Protein AF-A0A9W7Y0U0-F1 (afdb_monomer_lite)

Structure (mmCIF, N/CA/C/O backbone):
data_AF-A0A9W7Y0U0-F1
#
_entry.id   AF-A0A9W7Y0U0-F1
#
loop_
_atom_site.group_PDB
_atom_site.id
_atom_site.type_symbol
_atom_site.label_atom_id
_atom_site.label_alt_id
_atom_site.label_comp_id
_atom_site.label_asym_id
_atom_site.label_entity_id
_atom_site.label_seq_id
_atom_site.pdbx_PDB_ins_code
_atom_site.Cartn_x
_atom_site.Cartn_y
_atom_site.Cartn_z
_atom_site.occupancy
_atom_site.B_iso_or_equiv
_atom_site.auth_seq_id
_atom_site.auth_comp_id
_atom_site.auth_asym_id
_atom_site.auth_atom_id
_atom_site.pdbx_PDB_model_num
ATOM 1 N N . MET A 1 1 ? -5.912 8.945 57.807 1.00 49.53 1 MET A N 1
ATOM 2 C CA . MET A 1 1 ? -7.147 8.385 57.211 1.00 49.53 1 MET A CA 1
ATOM 3 C C . MET A 1 1 ? -7.910 9.407 56.361 1.00 49.53 1 MET A C 1
ATOM 5 O O . MET A 1 1 ? -8.067 9.152 55.179 1.00 49.53 1 MET A O 1
ATOM 9 N N . LEU A 1 2 ? -8.282 10.589 56.875 1.00 35.75 2 LEU A N 1
ATOM 10 C CA . LEU A 1 2 ? -9.036 11.617 56.118 1.00 35.75 2 LEU A CA 1
ATOM 11 C C . LEU A 1 2 ? -8.383 12.105 54.806 1.00 35.75 2 LEU A C 1
ATOM 13 O O . LEU A 1 2 ? -9.070 12.247 53.802 1.00 35.75 2 LEU A O 1
ATOM 17 N N . ARG A 1 3 ? -7.056 12.307 54.771 1.00 32.75 3 ARG A N 1
ATOM 18 C CA . ARG A 1 3 ? -6.342 12.694 53.533 1.00 32.75 3 ARG A CA 1
ATOM 19 C C . ARG A 1 3 ? -6.341 11.601 52.457 1.00 32.75 3 ARG A C 1
ATOM 21 O O . ARG A 1 3 ? -6.400 11.924 51.279 1.00 32.75 3 ARG A O 1
ATOM 28 N N . ALA A 1 4 ? -6.298 10.330 52.859 1.00 34.53 4 ALA A N 1
ATOM 29 C CA . ALA A 1 4 ? -6.343 9.199 51.933 1.00 34.53 4 ALA A CA 1
ATOM 30 C C . ALA A 1 4 ? -7.751 9.031 51.340 1.00 34.53 4 ALA A C 1
ATOM 32 O O . ALA A 1 4 ? -7.883 8.928 50.128 1.00 34.53 4 ALA A O 1
ATOM 33 N N . ALA A 1 5 ? -8.793 9.143 52.172 1.00 34.03 5 ALA A N 1
ATOM 34 C CA . ALA A 1 5 ? -10.185 9.114 51.723 1.00 34.03 5 ALA A CA 1
ATOM 35 C C . ALA A 1 5 ? -10.529 10.289 50.784 1.00 34.03 5 ALA A C 1
ATOM 37 O O . ALA A 1 5 ? -11.203 10.103 49.777 1.00 34.03 5 ALA A O 1
ATOM 38 N N . ALA A 1 6 ? -10.025 11.498 51.061 1.00 35.19 6 ALA A N 1
ATOM 39 C CA . ALA A 1 6 ? -10.214 12.651 50.178 1.00 35.19 6 ALA A CA 1
ATOM 40 C C . ALA A 1 6 ? -9.505 12.478 48.821 1.00 35.19 6 ALA A C 1
ATOM 42 O O . ALA A 1 6 ? -10.068 12.828 47.782 1.00 35.19 6 ALA A O 1
ATOM 43 N N . ALA A 1 7 ? -8.296 11.906 48.812 1.00 41.75 7 ALA A N 1
ATOM 44 C CA . ALA A 1 7 ? -7.582 11.575 47.580 1.00 41.75 7 ALA A CA 1
ATOM 45 C C . ALA A 1 7 ? -8.316 10.494 46.767 1.00 41.75 7 ALA A C 1
ATOM 47 O O . ALA A 1 7 ? -8.417 10.607 45.548 1.00 41.75 7 ALA A O 1
ATOM 48 N N . GLU A 1 8 ? -8.890 9.498 47.440 1.00 47.09 8 GLU A N 1
ATOM 49 C CA . GLU A 1 8 ? -9.659 8.411 46.828 1.00 47.09 8 GLU A CA 1
ATOM 50 C C . GLU A 1 8 ? -10.975 8.912 46.206 1.00 47.09 8 GLU A C 1
ATOM 52 O O . GLU A 1 8 ? -11.264 8.611 45.047 1.00 47.09 8 GLU A O 1
ATOM 57 N N . VAL A 1 9 ? -11.709 9.788 46.905 1.00 49.41 9 VAL A N 1
ATOM 58 C CA . VAL A 1 9 ? -12.909 10.466 46.378 1.00 49.41 9 VAL A CA 1
ATOM 59 C C . VAL A 1 9 ? -12.564 11.368 45.189 1.00 49.41 9 VAL A C 1
ATOM 61 O O . VAL A 1 9 ? -13.278 11.370 44.185 1.00 49.41 9 VAL A O 1
ATOM 64 N N . THR A 1 10 ? -11.449 12.101 45.258 1.00 49.38 10 THR A N 1
ATOM 65 C CA . THR A 1 10 ? -10.984 12.966 44.160 1.00 49.38 10 THR A CA 1
ATOM 66 C C . THR A 1 10 ? -10.593 12.137 42.934 1.00 49.38 10 THR A C 1
ATOM 68 O O . THR A 1 10 ? -10.974 12.476 41.813 1.00 49.38 10 THR A O 1
ATOM 71 N N . ALA A 1 11 ? -9.903 11.010 43.132 1.00 49.94 11 ALA A N 1
ATOM 72 C CA . ALA A 1 11 ? -9.554 10.071 42.070 1.00 49.94 11 ALA A CA 1
ATOM 73 C C . ALA A 1 11 ? -10.801 9.423 41.445 1.00 49.94 11 ALA A C 1
ATOM 75 O O . ALA A 1 11 ? -10.885 9.310 40.219 1.00 49.94 11 ALA A O 1
ATOM 76 N N . GLN A 1 12 ? -11.805 9.063 42.250 1.00 51.03 12 GLN A N 1
ATOM 77 C CA . GLN A 1 12 ? -13.094 8.568 41.756 1.00 51.03 12 GLN A CA 1
ATOM 78 C C . GLN A 1 12 ? -13.844 9.626 40.943 1.00 51.03 12 GLN A C 1
ATOM 80 O O . GLN A 1 12 ? -14.308 9.324 39.846 1.00 51.03 12 GLN A O 1
ATOM 85 N N . GLN A 1 13 ? -13.924 10.871 41.415 1.00 46.53 13 GLN A N 1
ATOM 86 C CA . GLN A 1 13 ? -14.582 11.962 40.687 1.00 46.53 13 GLN A CA 1
ATOM 87 C C . GLN A 1 13 ? -13.852 12.329 39.386 1.00 46.53 13 GLN A C 1
ATOM 89 O O . GLN A 1 13 ? -14.501 12.556 38.361 1.00 46.53 13 GLN A O 1
ATOM 94 N N . ALA A 1 14 ? -12.515 12.350 39.396 1.00 52.56 14 ALA A N 1
ATOM 95 C CA . ALA A 1 14 ? -11.695 12.552 38.202 1.00 52.56 14 ALA A CA 1
ATOM 96 C C . ALA A 1 14 ? -11.890 11.414 37.192 1.00 52.56 14 ALA A C 1
ATOM 98 O O . ALA A 1 14 ? -12.103 11.673 36.007 1.00 52.56 14 ALA A O 1
ATOM 99 N N . THR A 1 15 ? -11.913 10.167 37.676 1.00 53.09 15 THR A N 1
ATOM 100 C CA . THR A 1 15 ? -12.223 8.993 36.856 1.00 53.09 15 THR A CA 1
ATOM 101 C C . THR A 1 15 ? -13.599 9.153 36.224 1.00 53.09 15 THR A C 1
ATOM 103 O O . THR A 1 15 ? -13.667 9.143 35.007 1.00 53.09 15 THR A O 1
ATOM 106 N N . VAL A 1 16 ? -14.658 9.420 37.002 1.00 54.78 16 VAL A N 1
ATOM 107 C CA . VAL A 1 16 ? -16.043 9.608 36.517 1.00 54.78 16 VAL A CA 1
ATOM 108 C C . VAL A 1 16 ? -16.160 10.710 35.456 1.00 54.78 16 VAL A C 1
ATOM 110 O O . VAL A 1 16 ? -16.838 10.514 34.445 1.00 54.78 16 VAL A O 1
ATOM 113 N N . ARG A 1 17 ? -15.489 11.856 35.641 1.00 53.62 17 ARG A N 1
ATOM 114 C CA . ARG A 1 17 ? -15.467 12.947 34.646 1.00 53.62 17 ARG A CA 1
ATOM 115 C C . ARG A 1 17 ? -14.777 12.532 33.349 1.00 53.62 17 ARG A C 1
ATOM 117 O O . ARG A 1 17 ? -15.265 12.861 32.269 1.00 53.62 17 ARG A O 1
ATOM 124 N N . LEU A 1 18 ? -13.680 11.785 33.441 1.00 53.00 18 LEU A N 1
ATOM 125 C CA . LEU A 1 18 ? -12.973 11.261 32.275 1.00 53.00 18 LEU A CA 1
ATOM 126 C C . LEU A 1 18 ? -13.774 10.164 31.577 1.00 53.00 18 LEU A C 1
ATOM 128 O O . LEU A 1 18 ? -13.844 10.178 30.352 1.00 53.00 18 LEU A O 1
ATOM 132 N N . THR A 1 19 ? -14.483 9.307 32.318 1.00 54.56 19 THR A N 1
ATOM 133 C CA . THR A 1 19 ? -15.452 8.358 31.757 1.00 54.56 19 THR A CA 1
ATOM 134 C C . THR A 1 19 ? -16.553 9.084 30.990 1.00 54.56 19 THR A C 1
ATOM 136 O O . THR A 1 19 ? -16.908 8.662 29.893 1.00 54.56 19 THR A O 1
ATOM 139 N N . ALA A 1 20 ? -17.075 10.189 31.533 1.00 55.44 20 ALA A N 1
ATOM 140 C CA . ALA A 1 20 ? -18.111 10.995 30.890 1.00 55.44 20 ALA A CA 1
ATOM 141 C C . ALA A 1 20 ? -17.602 11.702 29.618 1.00 55.44 20 ALA A C 1
ATOM 143 O O . ALA A 1 20 ? -18.299 11.703 28.604 1.00 55.44 20 ALA A O 1
ATOM 144 N N . ALA A 1 21 ? -16.374 12.230 29.630 1.00 55.97 21 ALA A N 1
ATOM 145 C CA . ALA A 1 21 ? -15.728 12.818 28.452 1.00 55.97 21 ALA A CA 1
ATOM 146 C C . ALA A 1 21 ? -15.363 11.766 27.379 1.00 55.97 21 ALA A C 1
ATOM 148 O O . ALA A 1 21 ? -15.504 12.007 26.183 1.00 55.97 21 ALA A O 1
ATOM 149 N N . ALA A 1 22 ? -14.954 10.558 27.779 1.00 56.03 22 ALA A N 1
ATOM 150 C CA . ALA A 1 22 ? -14.776 9.432 26.855 1.00 56.03 22 ALA A CA 1
ATOM 151 C C . ALA A 1 22 ? -16.104 8.975 26.249 1.00 56.03 22 ALA A C 1
ATOM 153 O O . ALA A 1 22 ? -16.172 8.627 25.073 1.00 56.03 22 ALA A O 1
ATOM 154 N N . ALA A 1 23 ? -17.157 8.947 27.068 1.00 57.28 23 ALA A N 1
ATOM 155 C CA . ALA A 1 23 ? -18.494 8.550 26.653 1.00 57.28 23 ALA A CA 1
ATOM 156 C C . ALA A 1 23 ? -19.143 9.587 25.723 1.00 57.28 23 ALA A C 1
ATOM 158 O O . ALA A 1 23 ? -19.986 9.214 24.901 1.00 57.28 23 ALA A O 1
ATOM 159 N N . SER A 1 24 ? -18.738 10.862 25.802 1.00 65.31 24 SER A N 1
ATOM 160 C CA . SER A 1 24 ? -19.180 11.910 24.877 1.00 65.31 24 SER A CA 1
ATOM 161 C C . SER A 1 24 ? -18.442 11.873 23.532 1.00 65.31 24 SER A C 1
ATOM 163 O O . SER A 1 24 ? -19.045 12.230 22.516 1.00 65.31 24 SER A O 1
ATOM 165 N N . LEU A 1 25 ? -17.212 11.342 23.472 1.00 72.75 25 LEU A N 1
ATOM 166 C CA . LEU A 1 25 ? -16.478 11.114 22.220 1.00 72.75 25 LEU A CA 1
ATOM 167 C C . LEU A 1 25 ? -17.169 10.050 21.353 1.00 72.75 25 LEU A C 1
ATOM 169 O O . LEU A 1 25 ? -17.064 8.838 21.558 1.00 72.75 25 LEU A O 1
ATOM 173 N N . ASN A 1 26 ? -17.888 10.528 20.341 1.00 82.75 26 ASN A N 1
ATOM 174 C CA . ASN A 1 26 ? -18.629 9.718 19.385 1.00 82.75 26 ASN A CA 1
ATOM 175 C C . ASN A 1 26 ? -18.423 10.288 17.985 1.00 82.75 26 ASN A C 1
ATOM 177 O O . ASN A 1 26 ? -18.782 11.433 17.734 1.00 82.75 26 ASN A O 1
ATOM 181 N N . GLY A 1 27 ? -17.897 9.489 17.059 1.00 89.00 27 GLY A N 1
ATOM 182 C CA . GLY A 1 27 ? -17.722 9.957 15.687 1.00 89.00 27 GLY A CA 1
ATOM 183 C C . GLY A 1 27 ? -16.625 9.237 14.924 1.00 89.00 27 GLY A C 1
ATOM 184 O O . GLY A 1 27 ? -16.072 8.235 15.388 1.00 89.00 27 GLY A O 1
ATOM 185 N N . ILE A 1 28 ? -16.355 9.752 13.730 1.00 90.69 28 ILE A N 1
ATOM 186 C CA . ILE A 1 28 ? -15.217 9.366 12.901 1.00 90.69 28 ILE A CA 1
ATOM 187 C C . ILE A 1 28 ? -14.168 10.462 13.018 1.00 90.69 28 ILE A C 1
ATOM 189 O O . ILE A 1 28 ? -14.473 11.640 12.867 1.00 90.69 28 ILE A O 1
ATOM 193 N N . PHE A 1 29 ? -12.934 10.043 13.246 1.00 90.31 29 PHE A N 1
ATOM 194 C CA . PHE A 1 29 ? -11.772 10.899 13.365 1.00 90.31 29 PHE A CA 1
ATOM 195 C C . PHE A 1 29 ? -10.771 10.492 12.293 1.00 90.31 29 PHE A C 1
ATOM 197 O O . PHE A 1 29 ? -10.466 9.307 12.139 1.00 90.31 29 PHE A O 1
ATOM 204 N N . ALA A 1 30 ? -10.265 11.461 11.542 1.00 90.31 30 ALA A N 1
ATOM 205 C CA . ALA A 1 30 ? -9.120 11.244 10.675 1.00 90.31 30 ALA A CA 1
ATOM 206 C C . ALA A 1 30 ? -7.854 11.326 11.528 1.00 90.31 30 ALA A C 1
ATOM 208 O O . ALA A 1 30 ? -7.671 12.286 12.274 1.00 90.31 30 ALA A O 1
ATOM 209 N N . VAL A 1 31 ? -6.993 10.316 11.442 1.00 88.19 31 VAL A N 1
ATOM 210 C CA . VAL A 1 31 ? -5.689 10.334 12.106 1.00 88.19 31 VAL A CA 1
ATOM 211 C C . VAL A 1 31 ? -4.592 10.129 11.080 1.00 88.19 31 VAL A C 1
ATOM 213 O O . VAL A 1 31 ? -4.739 9.337 10.148 1.00 88.19 31 VAL A O 1
ATOM 216 N N . ASN A 1 32 ? -3.478 10.826 11.266 1.00 85.12 32 ASN A N 1
ATOM 217 C CA . ASN A 1 32 ? -2.280 10.604 10.477 1.00 85.12 32 ASN A CA 1
ATOM 218 C C . ASN A 1 32 ? -1.499 9.430 11.082 1.00 85.12 32 ASN A C 1
ATOM 220 O O . ASN A 1 32 ? -0.848 9.578 12.117 1.00 85.12 32 ASN A O 1
ATOM 224 N N . LYS A 1 33 ? -1.610 8.236 10.488 1.00 87.62 33 LYS A N 1
ATOM 225 C CA . LYS A 1 33 ? -0.873 7.060 10.960 1.00 87.62 33 LYS A CA 1
ATOM 226 C C . LYS A 1 33 ? 0.609 7.221 10.583 1.00 87.62 33 LYS A C 1
ATOM 228 O O . LYS A 1 33 ? 0.886 7.306 9.388 1.00 87.62 33 LYS A O 1
ATOM 233 N N . PRO A 1 34 ? 1.566 7.177 11.526 1.00 79.56 34 PRO A N 1
ATOM 234 C CA . PRO A 1 34 ? 2.982 7.104 11.173 1.00 79.56 34 PRO A CA 1
ATOM 235 C C . PRO A 1 34 ? 3.327 5.729 10.560 1.00 79.56 34 PRO A C 1
ATOM 237 O O . PRO A 1 34 ? 2.625 4.742 10.813 1.00 79.56 34 PRO A O 1
ATOM 240 N N . PRO A 1 35 ? 4.409 5.602 9.779 1.00 77.31 35 PRO A N 1
ATOM 241 C CA . PRO A 1 35 ? 4.961 4.302 9.412 1.00 77.31 35 PRO A CA 1
ATOM 242 C C . PRO A 1 35 ? 5.474 3.559 10.660 1.00 77.31 35 PRO A C 1
ATOM 244 O O . PRO A 1 35 ? 5.781 4.158 11.688 1.00 77.31 35 PRO A O 1
ATOM 247 N N . GLY A 1 36 ? 5.546 2.234 10.598 1.00 75.88 36 GLY A N 1
ATOM 248 C CA . GLY A 1 36 ? 6.049 1.381 11.676 1.00 75.88 36 GLY A CA 1
ATOM 249 C C . GLY A 1 36 ? 5.030 1.032 12.768 1.00 75.88 36 GLY A C 1
ATOM 250 O O . GLY A 1 36 ? 5.292 0.129 13.569 1.00 75.88 36 GLY A O 1
ATOM 251 N N . ILE A 1 37 ? 3.866 1.695 12.811 1.00 79.81 37 ILE A N 1
ATOM 252 C CA . ILE A 1 37 ? 2.777 1.379 13.749 1.00 79.81 37 ILE A CA 1
ATOM 253 C C . ILE A 1 37 ? 1.655 0.637 13.029 1.00 79.81 37 ILE A C 1
ATOM 255 O O . ILE A 1 37 ? 1.260 0.991 11.913 1.00 79.81 37 ILE A O 1
ATOM 259 N N . SER A 1 38 ? 1.109 -0.403 13.650 1.00 87.19 38 SER A N 1
ATOM 260 C CA . SER A 1 38 ? -0.053 -1.090 13.089 1.00 87.19 38 SER A CA 1
ATOM 261 C C . SER A 1 38 ? -1.327 -0.262 13.300 1.00 87.19 38 SER A C 1
ATOM 263 O O . SER A 1 38 ? -1.433 0.506 14.256 1.00 87.19 38 SER A O 1
ATOM 265 N N . CYS A 1 39 ? -2.354 -0.446 12.460 1.00 90.62 39 CYS A N 1
ATOM 266 C CA . CYS A 1 39 ? -3.661 0.178 12.714 1.00 90.62 39 CYS A CA 1
ATOM 267 C C . CYS A 1 39 ? -4.223 -0.219 14.088 1.00 90.62 39 CYS A C 1
ATOM 269 O O . CYS A 1 39 ? -4.792 0.614 14.783 1.00 90.62 39 CYS A O 1
ATOM 271 N N . THR A 1 40 ? -4.033 -1.475 14.507 1.00 87.62 40 THR A N 1
ATOM 272 C CA . THR A 1 40 ? -4.417 -1.939 15.850 1.00 87.62 40 THR A CA 1
ATOM 273 C C . THR A 1 40 ? -3.643 -1.204 16.942 1.00 87.62 40 THR A C 1
ATOM 275 O O . THR A 1 40 ? -4.236 -0.830 17.946 1.00 87.62 40 THR A O 1
ATOM 278 N N . GLY A 1 41 ? -2.354 -0.956 16.724 1.00 85.00 41 GLY A N 1
ATOM 279 C CA . GLY A 1 41 ? -1.493 -0.162 17.591 1.00 85.00 41 GLY A CA 1
ATOM 280 C C . GLY A 1 41 ? -2.014 1.246 17.848 1.00 85.00 41 GLY A C 1
ATOM 281 O O . GLY A 1 41 ? -2.083 1.685 18.997 1.00 85.00 41 GLY A O 1
ATOM 282 N N . VAL A 1 42 ? -2.491 1.907 16.788 1.00 87.31 42 VAL A N 1
ATOM 283 C CA . VAL A 1 42 ? -3.204 3.190 16.886 1.00 87.31 42 VAL A CA 1
ATOM 284 C C . VAL A 1 42 ? -4.477 3.043 17.716 1.00 87.31 42 VAL A C 1
ATOM 286 O O . VAL A 1 42 ? -4.699 3.815 18.641 1.00 87.31 42 VAL A O 1
ATOM 289 N N . LEU A 1 43 ? -5.312 2.036 17.444 1.00 88.00 43 LEU A N 1
ATOM 290 C CA . LEU A 1 43 ? -6.537 1.826 18.225 1.00 88.00 43 LEU A CA 1
ATOM 291 C C . LEU A 1 43 ? -6.246 1.576 19.711 1.00 88.00 43 LEU A C 1
ATOM 293 O O . LEU A 1 43 ? -6.979 2.060 20.571 1.00 88.00 43 LEU A O 1
ATOM 297 N N . ASP A 1 44 ? -5.184 0.838 20.022 1.00 82.25 44 ASP A N 1
ATOM 298 C CA . ASP A 1 44 ? -4.760 0.579 21.394 1.00 82.25 44 ASP A CA 1
ATOM 299 C C . ASP A 1 44 ? -4.227 1.847 22.077 1.00 82.25 44 ASP A C 1
ATOM 301 O O . ASP A 1 44 ? -4.451 2.013 23.275 1.00 82.25 44 ASP A O 1
ATOM 305 N N . TYR A 1 45 ? -3.592 2.762 21.335 1.00 82.12 45 TYR A N 1
ATOM 306 C CA . TYR A 1 45 ? -3.243 4.094 21.836 1.00 82.12 45 TYR A CA 1
ATOM 307 C C . TYR A 1 45 ? -4.493 4.894 22.230 1.00 82.12 45 TYR A C 1
ATOM 309 O O . TYR A 1 45 ? -4.556 5.417 23.344 1.00 82.12 45 TYR A O 1
ATOM 317 N N . PHE A 1 46 ? -5.517 4.924 21.368 1.00 81.44 46 PHE A N 1
ATOM 318 C CA . PHE A 1 46 ? -6.785 5.599 21.670 1.00 81.44 46 PHE A CA 1
ATOM 319 C C . PHE A 1 46 ? -7.476 4.991 22.892 1.00 81.44 46 PHE A C 1
ATOM 321 O O . PHE A 1 46 ? -7.888 5.726 23.778 1.00 81.44 46 PHE A O 1
ATOM 328 N N . LYS A 1 47 ? -7.544 3.660 23.008 1.00 79.25 47 LYS A N 1
ATOM 329 C CA . LYS A 1 47 ? -8.135 3.005 24.193 1.00 79.25 47 LYS A CA 1
ATOM 330 C C . LYS A 1 47 ? -7.415 3.335 25.500 1.00 79.25 47 LYS A C 1
ATOM 332 O O . LYS A 1 47 ? -8.037 3.264 26.551 1.00 79.25 47 LYS A O 1
ATOM 337 N N . ARG A 1 48 ? -6.111 3.623 25.448 1.00 75.19 48 ARG A N 1
ATOM 338 C CA . ARG A 1 48 ? -5.301 3.958 26.629 1.00 75.19 48 ARG A CA 1
ATOM 339 C C . ARG A 1 48 ? -5.483 5.405 27.058 1.00 75.19 48 ARG A C 1
ATOM 341 O O . ARG A 1 48 ? -5.598 5.658 28.248 1.00 75.19 48 ARG A O 1
ATOM 348 N N . ASN A 1 49 ? -5.485 6.322 26.094 1.00 75.06 49 ASN A N 1
ATOM 349 C CA . ASN A 1 49 ? -5.420 7.757 26.367 1.00 75.06 49 ASN A CA 1
ATOM 350 C C . ASN A 1 49 ? -6.787 8.450 26.303 1.00 75.06 49 ASN A C 1
ATOM 352 O O . ASN A 1 49 ? -6.947 9.535 26.850 1.00 75.06 49 ASN A O 1
ATOM 356 N N . VAL A 1 50 ? -7.794 7.837 25.673 1.00 70.88 50 VAL A N 1
ATOM 357 C CA . VAL A 1 50 ? -9.161 8.363 25.678 1.00 70.88 50 VAL A CA 1
ATOM 358 C C . VAL A 1 50 ? -9.922 7.801 26.871 1.00 70.88 50 VAL A C 1
ATOM 360 O O . VAL A 1 50 ? -10.189 6.604 26.947 1.00 70.88 50 VAL A O 1
ATOM 363 N N . GLY A 1 51 ? -10.318 8.690 27.780 1.00 57.53 51 GLY A N 1
ATOM 364 C CA . GLY A 1 51 ? -11.241 8.373 28.869 1.00 57.53 51 GLY A CA 1
ATOM 365 C C . GLY A 1 51 ? -10.635 7.877 30.167 1.00 57.53 51 GLY A C 1
ATOM 366 O O . GLY A 1 51 ? -11.368 7.652 31.126 1.00 57.53 51 GLY A O 1
ATOM 367 N N . HIS A 1 52 ? -9.318 7.724 30.230 1.00 53.94 52 HIS A N 1
ATOM 368 C CA . HIS A 1 52 ? -8.635 7.366 31.461 1.00 53.94 52 HIS A CA 1
ATOM 369 C C . HIS A 1 52 ? -7.943 8.584 32.067 1.00 53.94 52 HIS A C 1
ATOM 371 O O . HIS A 1 52 ? -7.273 9.334 31.369 1.00 53.94 52 HIS A O 1
ATOM 377 N N . GLY A 1 53 ? -8.056 8.721 33.389 1.00 48.66 53 GLY A N 1
ATOM 378 C CA . GLY A 1 53 ? -7.145 9.528 34.213 1.00 48.66 53 GLY A CA 1
ATOM 379 C C . GLY A 1 53 ? -5.845 8.804 34.524 1.00 48.66 53 GLY A C 1
ATOM 380 O O . GLY A 1 53 ? -5.255 9.051 35.566 1.00 48.66 53 GLY A O 1
ATOM 381 N N . ALA A 1 54 ? -5.450 7.858 33.667 1.00 49.94 54 ALA A N 1
ATOM 382 C CA . ALA A 1 54 ? -4.114 7.291 33.698 1.00 49.94 54 ALA A CA 1
ATOM 383 C C . ALA A 1 54 ? -3.133 8.347 33.181 1.00 49.94 54 ALA A C 1
ATOM 385 O O . ALA A 1 54 ? -3.512 9.161 32.335 1.00 49.94 54 ALA A O 1
ATOM 386 N N . ASP A 1 55 ? -1.891 8.315 33.666 1.00 58.31 55 ASP A N 1
ATOM 387 C CA . ASP A 1 55 ? -0.830 9.190 33.172 1.00 58.31 55 ASP A CA 1
ATOM 388 C C . ASP A 1 55 ? -0.789 9.119 31.642 1.00 58.31 55 ASP A C 1
ATOM 390 O O . ASP A 1 55 ? -0.655 8.040 31.053 1.00 58.31 55 ASP A O 1
ATOM 394 N N . HIS A 1 56 ? -0.993 10.270 31.000 1.00 66.88 56 HIS A N 1
ATOM 395 C CA . HIS A 1 56 ? -0.994 10.385 29.549 1.00 66.88 56 HIS A CA 1
ATOM 396 C C . HIS A 1 56 ? 0.321 9.818 29.009 1.00 66.88 56 HIS A C 1
ATOM 398 O O . HIS A 1 56 ? 1.392 10.351 29.300 1.00 66.88 56 HIS A O 1
ATOM 404 N N . VAL A 1 57 ? 0.241 8.766 28.192 1.00 70.50 57 VAL A N 1
ATOM 405 C CA . VAL A 1 57 ? 1.421 8.205 27.533 1.00 70.50 57 VAL A CA 1
ATOM 406 C C . VAL A 1 57 ? 1.623 8.985 26.238 1.00 70.50 57 VAL A C 1
ATOM 408 O O . VAL A 1 57 ? 0.753 8.924 25.360 1.00 70.50 57 VAL A O 1
ATOM 411 N N . PRO A 1 58 ? 2.748 9.700 26.064 1.00 78.25 58 PRO A N 1
ATOM 412 C CA . PRO A 1 58 ? 3.056 10.352 24.801 1.00 78.25 58 PRO A CA 1
ATOM 413 C C . PRO A 1 58 ? 2.994 9.359 23.638 1.00 78.25 58 PRO A C 1
ATOM 415 O O . PRO A 1 58 ? 3.438 8.213 23.744 1.00 78.25 58 PRO A O 1
ATOM 418 N N . PHE A 1 59 ? 2.447 9.791 22.500 1.00 77.00 59 PHE A N 1
ATOM 419 C CA . PHE A 1 59 ? 2.314 8.929 21.323 1.00 77.00 59 PHE A CA 1
ATOM 420 C C . PHE A 1 59 ? 3.661 8.336 20.876 1.00 77.00 59 PHE A C 1
ATOM 422 O O . PHE A 1 59 ? 3.725 7.158 20.522 1.00 77.00 59 PHE A O 1
ATOM 429 N N . SER A 1 60 ? 4.742 9.114 20.983 1.00 69.88 60 SER A N 1
ATOM 430 C CA . SER A 1 60 ? 6.119 8.686 20.709 1.00 69.88 60 SER A CA 1
ATOM 431 C C . SER A 1 60 ? 6.570 7.508 21.580 1.00 69.88 60 SER A C 1
ATOM 433 O O . SER A 1 60 ? 7.171 6.564 21.070 1.00 69.88 60 SER A O 1
ATOM 435 N N . GLU A 1 61 ? 6.238 7.512 22.872 1.00 76.94 61 GLU A N 1
ATOM 436 C CA . GLU A 1 61 ? 6.586 6.433 23.800 1.00 76.94 61 GLU A CA 1
ATOM 437 C C . GLU A 1 61 ? 5.795 5.153 23.490 1.00 76.94 61 GLU A C 1
ATOM 439 O O . GLU A 1 61 ? 6.362 4.057 23.402 1.00 76.94 61 GLU A O 1
ATOM 444 N N . HIS A 1 62 ? 4.484 5.280 23.247 1.00 78.19 62 HIS A N 1
ATOM 445 C CA . HIS A 1 62 ? 3.654 4.137 22.849 1.00 78.19 62 HIS A CA 1
ATOM 446 C C . HIS A 1 62 ? 4.153 3.516 21.541 1.00 78.19 62 HIS A C 1
ATOM 448 O O . HIS A 1 62 ? 4.257 2.290 21.440 1.00 78.19 62 HIS A O 1
ATOM 454 N N . PHE A 1 63 ? 4.511 4.360 20.573 1.00 75.81 63 PHE A N 1
ATOM 455 C CA . PHE A 1 63 ? 5.081 3.950 19.298 1.00 75.81 63 PHE A CA 1
ATOM 456 C C . PHE A 1 63 ? 6.422 3.218 19.462 1.00 75.81 63 PHE A C 1
ATOM 458 O O . PHE A 1 63 ? 6.588 2.113 18.935 1.00 75.81 63 PHE A O 1
ATOM 465 N N . ALA A 1 64 ? 7.355 3.772 20.244 1.00 73.38 64 ALA A N 1
ATOM 466 C CA . ALA A 1 64 ? 8.644 3.143 20.529 1.00 73.38 64 ALA A CA 1
ATOM 467 C C . ALA A 1 64 ? 8.471 1.757 21.176 1.00 73.38 64 ALA A C 1
ATOM 469 O O . ALA A 1 64 ? 9.146 0.790 20.799 1.00 73.38 64 ALA A O 1
ATOM 470 N N . ARG A 1 65 ? 7.505 1.622 22.092 1.00 78.25 65 ARG A N 1
ATOM 471 C CA . ARG A 1 65 ? 7.181 0.342 22.729 1.00 78.25 65 ARG A CA 1
ATOM 472 C C . ARG A 1 65 ? 6.595 -0.672 21.744 1.00 78.25 65 ARG A C 1
ATOM 474 O O . ARG A 1 65 ? 7.001 -1.834 21.767 1.00 78.25 65 ARG A O 1
ATOM 481 N N . GLU A 1 66 ? 5.661 -0.271 20.881 1.00 76.88 66 GLU A N 1
ATOM 482 C CA . GLU A 1 66 ? 5.111 -1.162 19.846 1.00 76.88 66 GLU A CA 1
ATOM 483 C C . GLU A 1 66 ? 6.211 -1.659 18.901 1.00 76.88 66 GLU A C 1
ATOM 485 O O . GLU A 1 66 ? 6.287 -2.859 18.617 1.00 76.88 66 GLU A O 1
ATOM 490 N N . ARG A 1 67 ? 7.121 -0.767 18.494 1.00 72.75 67 ARG A N 1
ATOM 491 C CA . ARG A 1 67 ? 8.290 -1.111 17.678 1.00 72.75 67 ARG A CA 1
ATOM 492 C C . ARG A 1 67 ? 9.197 -2.130 18.374 1.00 72.75 67 ARG A C 1
ATOM 494 O O . ARG A 1 67 ? 9.571 -3.130 17.759 1.00 72.75 67 ARG A O 1
ATOM 501 N N . HIS A 1 68 ? 9.514 -1.924 19.653 1.00 75.12 68 HIS A N 1
ATOM 502 C CA . HIS A 1 68 ? 10.326 -2.864 20.434 1.00 75.12 68 HIS A CA 1
ATOM 503 C C . HIS A 1 68 ? 9.677 -4.255 20.533 1.00 75.12 68 HIS A C 1
ATOM 505 O O . HIS A 1 68 ? 10.339 -5.278 20.341 1.00 75.12 68 HIS A O 1
ATOM 511 N N . LEU A 1 69 ? 8.369 -4.311 20.797 1.00 74.44 69 LEU A N 1
ATOM 512 C CA . LEU A 1 69 ? 7.632 -5.573 20.908 1.00 74.44 69 LEU A CA 1
ATOM 513 C C . LEU A 1 69 ? 7.588 -6.332 19.575 1.00 74.44 69 LEU A C 1
ATOM 515 O O . LEU A 1 69 ? 7.784 -7.546 19.565 1.00 74.44 69 LEU A O 1
ATOM 519 N N . ARG A 1 70 ? 7.426 -5.622 18.448 1.00 71.06 70 ARG A N 1
ATOM 520 C CA . ARG A 1 70 ? 7.521 -6.215 17.103 1.00 71.06 70 ARG A CA 1
ATOM 521 C C . ARG A 1 70 ? 8.897 -6.829 16.850 1.00 71.06 70 ARG A C 1
ATOM 523 O O . ARG A 1 70 ? 8.957 -7.986 16.446 1.00 71.06 70 ARG A O 1
ATOM 530 N N . ARG A 1 71 ? 9.978 -6.082 17.116 1.00 68.88 71 ARG A N 1
ATOM 531 C CA . ARG A 1 71 ? 11.357 -6.556 16.892 1.00 68.88 71 ARG A CA 1
ATOM 532 C C . ARG A 1 71 ? 11.666 -7.812 17.705 1.00 68.88 71 ARG A C 1
ATOM 534 O O . ARG A 1 71 ? 12.293 -8.733 17.208 1.00 68.88 71 ARG A O 1
ATOM 541 N N . THR A 1 72 ? 11.203 -7.854 18.949 1.00 74.06 72 THR A N 1
ATOM 542 C CA . THR A 1 72 ? 11.487 -8.963 19.873 1.00 74.06 72 THR A CA 1
ATOM 543 C C . THR A 1 72 ? 10.521 -10.144 19.738 1.00 74.06 72 THR A C 1
ATOM 545 O O . THR A 1 72 ? 10.647 -11.114 20.482 1.00 74.06 72 THR A O 1
ATOM 548 N N . GLY A 1 73 ? 9.516 -10.061 18.856 1.00 67.88 73 GLY A N 1
ATOM 549 C CA . GLY A 1 73 ? 8.459 -11.072 18.724 1.00 67.88 73 GLY A CA 1
ATOM 550 C C . GLY A 1 73 ? 7.554 -11.207 19.960 1.00 67.88 73 GLY A C 1
ATOM 551 O O . GLY A 1 73 ? 6.687 -12.084 20.008 1.00 67.88 73 GLY A O 1
ATOM 552 N N . LYS A 1 74 ? 7.726 -10.349 20.974 1.00 73.12 74 LYS A N 1
ATOM 553 C CA . LYS A 1 74 ? 6.956 -10.397 22.219 1.00 73.12 74 LYS A CA 1
ATOM 554 C C . LYS A 1 74 ? 5.530 -9.919 21.964 1.00 73.12 74 LYS A C 1
ATOM 556 O O . LYS A 1 74 ? 5.287 -8.868 21.374 1.00 73.12 74 LYS A O 1
ATOM 561 N N . LYS A 1 75 ? 4.554 -10.682 22.458 1.00 61.22 75 LYS A N 1
ATOM 562 C CA . LYS A 1 75 ? 3.138 -10.313 22.343 1.00 61.22 75 LYS A CA 1
ATOM 563 C C . LYS A 1 75 ? 2.848 -9.064 23.177 1.00 61.22 75 LYS A C 1
ATOM 565 O O . LYS A 1 75 ? 3.204 -8.997 24.352 1.00 61.22 75 LYS A O 1
ATOM 570 N N . ILE A 1 76 ? 2.106 -8.121 22.597 1.00 62.97 76 ILE A N 1
ATOM 571 C CA . ILE A 1 76 ? 1.456 -7.057 23.365 1.00 62.97 76 ILE A CA 1
ATOM 572 C C . ILE A 1 76 ? 0.434 -7.741 24.277 1.00 62.97 76 ILE A C 1
ATOM 574 O O . ILE A 1 76 ? -0.586 -8.255 23.810 1.00 62.97 76 ILE A O 1
ATOM 578 N N . ARG A 1 77 ? 0.701 -7.780 25.587 1.00 57.25 77 ARG A N 1
ATOM 579 C CA . ARG A 1 77 ? -0.314 -8.190 26.561 1.00 57.25 77 ARG A CA 1
ATOM 580 C C . ARG A 1 77 ? -1.481 -7.214 26.421 1.00 57.25 77 ARG A C 1
ATOM 582 O O . ARG A 1 77 ? -1.314 -6.020 26.664 1.00 57.25 77 ARG A O 1
ATOM 589 N N . ARG A 1 78 ? -2.655 -7.718 26.020 1.00 54.25 78 ARG A N 1
ATOM 590 C CA . ARG A 1 78 ? -3.911 -6.964 26.107 1.00 54.25 78 ARG A CA 1
ATOM 591 C C . ARG A 1 78 ? -4.151 -6.675 27.582 1.00 54.25 78 ARG A C 1
ATOM 593 O O . ARG A 1 78 ? -4.687 -7.511 28.303 1.00 54.25 78 ARG A O 1
ATOM 600 N N . GLN A 1 79 ? -3.694 -5.520 28.041 1.00 55.75 79 GLN A N 1
ATOM 601 C CA . GLN 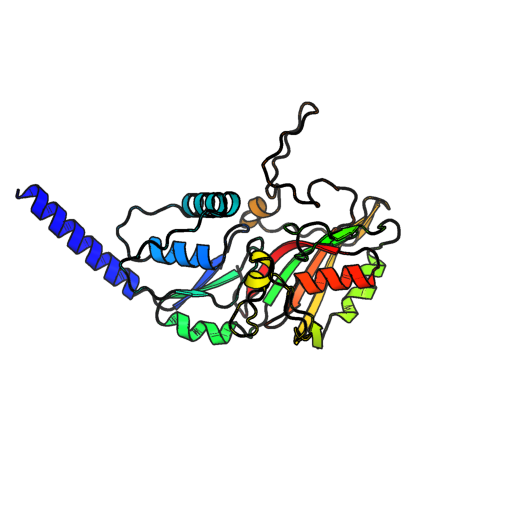A 1 79 ? -4.123 -4.988 29.321 1.00 55.75 79 GLN A CA 1
ATOM 602 C C . GLN A 1 79 ? -5.647 -4.849 29.218 1.00 55.75 79 GLN A C 1
ATOM 604 O O . GLN A 1 79 ? -6.145 -4.324 28.221 1.00 55.75 79 GLN A O 1
ATOM 609 N N . LYS A 1 80 ? -6.396 -5.413 30.173 1.00 50.22 80 LYS A N 1
ATOM 610 C CA . LYS A 1 80 ? -7.845 -5.192 30.244 1.00 50.22 80 LYS A CA 1
ATOM 611 C C . LYS A 1 80 ? -8.041 -3.700 30.508 1.00 50.22 80 LYS A C 1
ATOM 613 O O . LYS A 1 80 ? -7.858 -3.253 31.633 1.00 50.22 80 LYS A O 1
ATOM 618 N N . TYR A 1 81 ? -8.327 -2.933 29.462 1.00 56.94 81 TYR A N 1
ATOM 619 C CA . TYR A 1 81 ? -8.680 -1.525 29.601 1.00 56.94 81 TYR A CA 1
ATOM 620 C C . TYR A 1 81 ? -10.061 -1.473 30.266 1.00 56.94 81 TYR A C 1
ATOM 622 O O . TYR A 1 81 ? -10.972 -2.182 29.833 1.00 56.94 81 TYR A O 1
ATOM 630 N N . SER A 1 82 ? -10.197 -0.723 31.363 1.00 48.66 82 SER A N 1
ATOM 631 C CA . SER A 1 82 ? -11.404 -0.744 32.206 1.00 48.66 82 SER A CA 1
ATOM 632 C C . SER A 1 82 ? -12.610 -0.056 31.559 1.00 48.66 82 SER A C 1
ATOM 634 O O . SER A 1 82 ? -13.724 -0.174 32.062 1.00 48.66 82 SER A O 1
ATOM 636 N N . LEU A 1 83 ? -12.411 0.605 30.414 1.00 55.31 83 LEU A N 1
ATOM 637 C CA . LEU A 1 83 ? -13.467 1.207 29.616 1.00 55.31 83 LEU A CA 1
ATOM 638 C C . LEU A 1 83 ? -13.882 0.320 28.443 1.00 55.31 83 LEU A C 1
ATOM 640 O O . LEU A 1 83 ? -13.074 -0.076 27.603 1.00 55.31 83 LEU A O 1
ATOM 644 N N . THR A 1 84 ? -15.190 0.114 28.314 1.00 65.06 84 THR A N 1
ATOM 645 C CA . THR A 1 84 ? -15.872 -0.440 27.133 1.00 65.06 84 THR A CA 1
ATOM 646 C C . THR A 1 8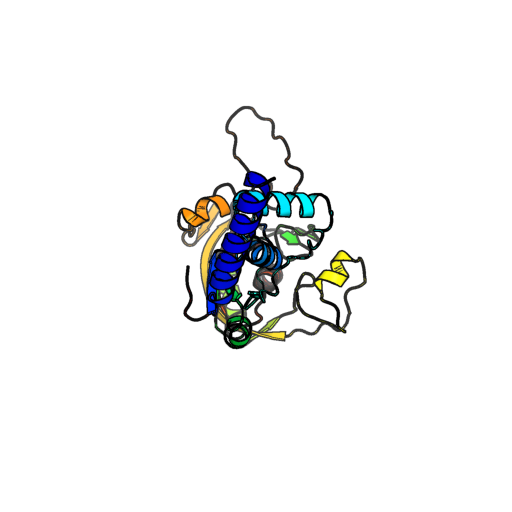4 ? -15.882 0.547 25.953 1.00 65.06 84 THR A C 1
ATOM 648 O O . THR A 1 84 ? -16.840 0.603 25.181 1.00 65.06 84 THR A O 1
ATOM 651 N N . LEU A 1 85 ? -14.814 1.336 25.778 1.00 74.81 85 LEU A N 1
ATOM 652 C CA . LEU A 1 85 ? -14.691 2.273 24.668 1.00 74.81 85 LEU A CA 1
ATOM 653 C C . LEU A 1 85 ? -14.498 1.488 23.367 1.00 74.81 85 LEU A C 1
ATOM 655 O O . LEU A 1 85 ? -13.444 0.903 23.092 1.00 74.81 85 LEU A O 1
ATOM 659 N N . ARG A 1 86 ? -15.553 1.457 22.552 1.00 84.88 86 ARG A N 1
ATOM 660 C CA . ARG A 1 86 ? -15.523 0.791 21.254 1.00 84.88 86 ARG A CA 1
ATOM 661 C C . ARG A 1 86 ? -14.739 1.655 20.277 1.00 84.88 86 ARG A C 1
ATOM 663 O O . ARG A 1 86 ? -15.175 2.751 19.951 1.00 84.88 86 ARG A O 1
ATOM 670 N N . VAL A 1 87 ? -13.625 1.141 19.770 1.00 89.00 87 VAL A N 1
ATOM 671 C CA . VAL A 1 87 ? -12.864 1.792 18.698 1.00 89.00 87 VAL A CA 1
ATOM 672 C C . VAL A 1 87 ? -12.601 0.826 17.549 1.00 89.00 87 VAL A C 1
ATOM 674 O O . VAL A 1 87 ? -12.417 -0.377 17.762 1.00 89.00 87 VAL A O 1
ATOM 677 N N . GLY A 1 88 ? -12.583 1.355 16.332 1.00 91.31 88 GLY A N 1
ATOM 678 C CA . GLY A 1 88 ? -12.335 0.614 15.098 1.00 91.31 88 GLY A CA 1
ATOM 679 C C . GLY A 1 88 ? -11.689 1.507 14.045 1.00 91.31 88 GLY A C 1
ATOM 680 O O . GLY A 1 88 ? -11.618 2.718 14.230 1.00 91.31 88 GLY A O 1
ATOM 681 N N . HIS A 1 89 ? -11.229 0.924 12.937 1.00 94.31 89 HIS A N 1
ATOM 682 C CA . HIS A 1 89 ? -10.659 1.685 11.824 1.00 94.31 89 HIS A CA 1
ATOM 683 C C . HIS A 1 89 ? -11.393 1.407 10.501 1.00 94.31 89 HIS A C 1
ATOM 685 O O . HIS A 1 89 ? -11.887 0.304 10.275 1.00 94.31 89 HIS A O 1
ATOM 691 N N . GLY A 1 90 ? -11.457 2.406 9.621 1.00 91.31 90 GLY A N 1
ATOM 692 C CA . GLY A 1 90 ? -12.225 2.395 8.368 1.00 91.31 90 GLY A CA 1
ATOM 693 C C . GLY A 1 90 ? -11.474 1.846 7.159 1.00 91.31 90 GLY A C 1
ATOM 694 O O . GLY A 1 90 ? -11.732 2.271 6.043 1.00 91.31 90 GLY A O 1
ATOM 695 N N . GLY A 1 91 ? -10.515 0.944 7.366 1.00 90.50 91 GLY A N 1
ATOM 696 C CA . GLY A 1 91 ? -9.668 0.393 6.302 1.00 90.50 91 GLY A CA 1
ATOM 697 C C . GLY A 1 91 ? -8.213 0.267 6.733 1.00 90.50 91 GLY A C 1
ATOM 698 O O . GLY A 1 91 ? -7.618 1.226 7.226 1.00 90.50 91 GLY A O 1
ATOM 699 N N . THR A 1 92 ? -7.656 -0.935 6.604 1.00 91.88 92 THR A N 1
ATOM 700 C CA . THR A 1 92 ? -6.283 -1.236 7.026 1.00 91.88 92 THR A CA 1
ATOM 701 C C . THR A 1 92 ? -5.279 -0.466 6.168 1.00 91.88 92 THR A C 1
ATOM 703 O O . THR A 1 92 ? -5.451 -0.358 4.957 1.00 91.88 92 THR A O 1
ATOM 706 N N . LEU A 1 93 ? -4.243 0.070 6.808 1.00 91.31 93 LEU A N 1
ATOM 707 C CA . LEU A 1 93 ? -2.990 0.459 6.169 1.00 91.31 93 LEU A CA 1
ATOM 708 C C . LEU A 1 93 ? -1.925 -0.556 6.545 1.00 91.31 93 LEU A C 1
ATOM 710 O O . LEU A 1 93 ? -1.926 -1.066 7.672 1.00 91.31 93 LEU A O 1
ATOM 714 N N . ASP A 1 94 ? -1.014 -0.815 5.614 1.00 88.12 94 ASP A N 1
ATOM 715 C CA . ASP A 1 94 ? 0.184 -1.583 5.915 1.00 88.12 94 ASP A CA 1
ATOM 716 C C . ASP A 1 94 ? 0.961 -0.915 7.051 1.00 88.12 94 ASP A C 1
ATOM 718 O O . ASP A 1 94 ? 0.866 0.295 7.288 1.00 88.12 94 ASP A O 1
ATOM 722 N N . VAL A 1 95 ? 1.710 -1.720 7.800 1.00 83.56 95 VAL A N 1
ATOM 723 C CA . VAL A 1 95 ? 2.371 -1.231 9.012 1.00 83.56 95 VAL A CA 1
ATOM 724 C C . VAL A 1 95 ? 3.365 -0.119 8.680 1.00 83.56 95 VAL A C 1
ATOM 726 O O . VAL A 1 95 ? 3.377 0.908 9.353 1.00 83.56 95 VAL A O 1
ATOM 729 N N . GLU A 1 96 ? 4.111 -0.275 7.592 1.00 79.56 96 GLU A N 1
ATOM 730 C CA . GLU A 1 96 ? 5.084 0.710 7.116 1.00 79.56 96 GLU A CA 1
ATOM 731 C C . GLU A 1 96 ? 4.471 1.808 6.233 1.00 79.56 96 GLU A C 1
ATOM 733 O O . GLU A 1 96 ? 5.160 2.756 5.868 1.00 79.56 96 GLU A O 1
ATOM 738 N N . ALA A 1 97 ? 3.175 1.731 5.916 1.00 86.81 97 ALA A N 1
ATOM 739 C CA . ALA A 1 97 ? 2.485 2.814 5.224 1.00 86.81 97 ALA A CA 1
ATOM 740 C C . ALA A 1 97 ? 2.134 3.942 6.201 1.00 86.81 97 ALA A C 1
ATOM 742 O O . ALA A 1 97 ? 1.792 3.677 7.352 1.00 86.81 97 ALA A O 1
ATOM 743 N N . ALA A 1 98 ? 2.154 5.187 5.739 1.00 85.50 98 ALA A N 1
ATOM 744 C CA . ALA A 1 98 ? 1.730 6.352 6.509 1.00 85.50 98 ALA A CA 1
ATOM 745 C C . ALA A 1 98 ? 0.422 6.957 5.966 1.00 85.50 98 ALA A C 1
ATOM 747 O O . ALA A 1 98 ? -0.093 6.531 4.928 1.00 85.50 98 ALA A O 1
ATOM 748 N N . GLY A 1 99 ? -0.099 7.977 6.646 1.00 86.81 99 GLY A N 1
ATOM 749 C CA . GLY A 1 99 ? -1.169 8.839 6.139 1.00 86.81 99 GLY A CA 1
ATOM 750 C C . GLY A 1 99 ? -2.551 8.563 6.734 1.00 86.81 99 GLY A C 1
ATOM 751 O O . GLY A 1 99 ? -2.670 8.027 7.838 1.00 86.81 99 GLY A O 1
ATOM 752 N N . VAL A 1 100 ? -3.608 8.958 6.015 1.00 90.88 100 VAL A N 1
ATOM 753 C CA . VAL A 1 100 ? -4.993 8.994 6.521 1.00 90.88 100 VAL A CA 1
ATOM 754 C C . VAL A 1 100 ? -5.451 7.618 6.997 1.00 90.88 100 VAL A C 1
ATOM 756 O O . VAL A 1 100 ? -5.609 6.680 6.210 1.00 90.88 100 VAL A O 1
ATOM 759 N N . LEU A 1 101 ? -5.783 7.510 8.277 1.00 93.38 101 LEU A N 1
ATOM 760 C CA . LEU A 1 101 ? -6.504 6.390 8.863 1.00 93.38 101 LEU A CA 1
ATOM 761 C C . LEU A 1 101 ? -7.780 6.919 9.515 1.00 93.38 101 LEU A C 1
ATOM 763 O O . LEU A 1 101 ? -7.731 7.732 10.429 1.00 93.38 101 LEU A O 1
ATOM 767 N N . LEU A 1 102 ? -8.939 6.443 9.068 1.00 94.12 102 LEU A N 1
ATOM 768 C CA . LEU A 1 102 ? -10.194 6.771 9.738 1.00 94.12 102 LEU A CA 1
ATOM 769 C C . LEU A 1 102 ? -10.356 5.898 10.977 1.00 94.12 102 LEU A C 1
ATOM 771 O O . LEU A 1 102 ? -10.320 4.671 10.869 1.00 94.12 102 LEU A O 1
ATOM 775 N N . VAL A 1 103 ? -10.557 6.523 12.132 1.00 93.12 103 VAL A N 1
ATOM 776 C CA . VAL A 1 103 ? -10.806 5.882 13.424 1.00 93.12 103 VAL A CA 1
ATOM 777 C C . VAL A 1 103 ? -12.225 6.211 13.861 1.00 93.12 103 VAL A C 1
ATOM 779 O O . VAL A 1 103 ? -12.601 7.369 14.000 1.00 93.12 103 VAL A O 1
ATOM 782 N N . GLY A 1 104 ? -13.034 5.182 14.070 1.00 92.44 104 GLY A N 1
ATOM 783 C CA . GLY A 1 104 ? -14.374 5.325 14.620 1.00 92.44 104 GLY A CA 1
ATOM 784 C C . GLY A 1 104 ? -14.329 5.115 16.123 1.00 92.44 104 GLY A C 1
ATOM 785 O O . GLY A 1 104 ? -13.761 4.123 16.578 1.00 92.44 104 GLY A O 1
ATOM 786 N N . ILE A 1 105 ? -14.967 6.004 16.879 1.00 89.81 105 ILE A N 1
ATOM 787 C CA . ILE A 1 105 ? -15.143 5.877 18.328 1.00 89.81 105 ILE A CA 1
ATOM 788 C C . ILE A 1 105 ? -16.637 5.746 18.632 1.00 89.81 105 ILE A C 1
ATOM 790 O O . ILE A 1 105 ? -17.472 6.481 18.091 1.00 89.81 105 ILE A O 1
ATOM 794 N N . SER A 1 106 ? -16.980 4.770 19.471 1.00 87.31 106 SER A N 1
ATOM 795 C CA . SER A 1 106 ? -18.333 4.490 19.951 1.00 87.31 106 SER A CA 1
ATOM 796 C C . SER A 1 106 ? -19.326 4.318 18.794 1.00 87.31 106 SER A C 1
ATOM 798 O O . SER A 1 106 ? -19.192 3.375 18.004 1.00 87.31 106 SER A O 1
ATOM 800 N N . LYS A 1 107 ? -20.314 5.214 18.643 1.00 89.19 107 LYS A N 1
ATOM 801 C CA . LYS A 1 107 ? -21.287 5.158 17.534 1.00 89.19 107 LYS A CA 1
ATOM 802 C C . LYS A 1 107 ? -20.630 5.306 16.156 1.00 89.19 107 LYS A C 1
ATOM 804 O O . LYS A 1 107 ? -21.106 4.694 15.201 1.00 89.19 107 LYS A O 1
ATOM 809 N N . GLY A 1 108 ? -19.501 6.009 16.061 1.00 90.69 108 GLY A N 1
ATOM 810 C CA . GLY A 1 108 ? -18.760 6.186 14.811 1.00 90.69 108 GLY A CA 1
ATOM 811 C C . GLY A 1 108 ? -18.208 4.888 14.224 1.00 90.69 108 GLY A C 1
ATOM 812 O O . GLY A 1 108 ? -18.078 4.781 13.009 1.00 90.69 108 GLY A O 1
ATOM 813 N N . CYS A 1 109 ? -17.993 3.848 15.042 1.00 91.56 109 CYS A N 1
ATOM 814 C CA . CYS A 1 109 ? -17.624 2.519 14.541 1.00 91.56 109 CYS A CA 1
ATOM 815 C C . CYS A 1 109 ? -18.639 1.964 13.528 1.00 91.56 109 CYS A C 1
ATOM 817 O O . CYS A 1 109 ? -18.250 1.247 12.610 1.00 91.56 109 CYS A O 1
ATOM 819 N N . LYS A 1 110 ? -19.931 2.288 13.686 1.00 91.06 110 LYS A N 1
ATOM 820 C CA . LYS A 1 110 ? -20.992 1.840 12.771 1.00 91.06 110 LYS A CA 1
ATOM 821 C C . LYS A 1 110 ? -20.937 2.551 11.415 1.00 91.06 110 LYS A C 1
ATOM 823 O O . LYS A 1 110 ? -21.407 2.001 10.430 1.00 91.06 110 LYS A O 1
ATOM 828 N N . LEU A 1 111 ? -20.345 3.743 11.366 1.00 91.00 111 LEU A N 1
ATOM 829 C CA . LEU A 1 111 ? -20.250 4.570 10.162 1.00 91.00 111 LEU A CA 1
ATOM 830 C C . LEU A 1 111 ? -19.044 4.194 9.285 1.00 91.00 111 LEU A C 1
ATOM 832 O O . LEU A 1 111 ? -19.040 4.480 8.092 1.00 91.00 111 LEU A O 1
ATOM 836 N N . LEU A 1 112 ? -18.042 3.503 9.845 1.00 91.31 112 LEU A N 1
ATOM 837 C CA . LEU A 1 112 ? -16.802 3.134 9.146 1.00 91.31 112 LEU A CA 1
ATOM 838 C C . LEU A 1 112 ? -17.027 2.303 7.876 1.00 91.31 112 LEU A C 1
ATOM 840 O O . LEU A 1 112 ? -16.239 2.411 6.938 1.00 91.31 112 LEU A O 1
ATOM 844 N N . GLY A 1 113 ? -18.096 1.500 7.830 1.00 88.19 113 GLY A N 1
ATOM 845 C CA . GLY A 1 113 ? -18.429 0.672 6.668 1.00 88.19 113 GLY A CA 1
ATOM 846 C C . GLY A 1 113 ? -18.589 1.485 5.380 1.00 88.19 113 GLY A C 1
ATOM 847 O O . GLY A 1 113 ? -18.086 1.071 4.338 1.00 88.19 113 GLY A O 1
ATOM 848 N N . GLY A 1 114 ? -19.180 2.683 5.469 1.00 87.06 114 GLY A N 1
ATOM 849 C CA . GLY A 1 114 ? -19.381 3.570 4.317 1.00 87.06 114 GLY A CA 1
ATOM 850 C C . GLY A 1 114 ? -18.080 4.100 3.702 1.00 87.06 114 GLY A C 1
ATOM 851 O O . GLY A 1 114 ? -18.050 4.447 2.527 1.00 87.06 114 GLY A O 1
ATOM 852 N N . TYR A 1 115 ? -16.977 4.103 4.456 1.00 88.00 115 TYR A N 1
ATOM 853 C CA . TYR A 1 115 ? -15.686 4.626 3.996 1.00 88.00 115 TYR A CA 1
ATOM 854 C C . TYR A 1 115 ? -14.754 3.546 3.437 1.00 88.00 115 TYR A C 1
ATOM 856 O O . TYR A 1 115 ? -13.719 3.876 2.852 1.00 88.00 115 TYR A O 1
ATOM 864 N N . LEU A 1 116 ? -15.092 2.261 3.596 1.00 86.06 116 LEU A N 1
ATOM 865 C CA . LEU A 1 116 ? -14.280 1.157 3.074 1.00 86.06 116 LEU A CA 1
ATOM 866 C C . LEU A 1 116 ? -14.278 1.143 1.540 1.00 86.06 116 LEU A C 1
ATOM 868 O O . LEU A 1 116 ? -13.217 0.977 0.929 1.00 86.06 116 LEU A O 1
ATOM 872 N N . ALA A 1 117 ? -15.451 1.368 0.942 1.00 81.38 117 ALA A N 1
ATOM 873 C CA . ALA A 1 117 ? -15.654 1.397 -0.505 1.00 81.38 117 ALA A CA 1
ATOM 874 C C . ALA A 1 117 ? -15.208 2.716 -1.160 1.00 81.38 117 ALA A C 1
ATOM 876 O O . ALA A 1 117 ? -14.944 2.737 -2.358 1.00 81.38 117 ALA A O 1
ATOM 877 N N . GLY A 1 118 ? -15.086 3.798 -0.380 1.00 86.00 118 GLY A N 1
ATOM 878 C CA . GLY A 1 118 ? -14.693 5.113 -0.885 1.00 86.00 118 GLY A CA 1
ATOM 879 C C . GLY A 1 118 ? -13.318 5.119 -1.561 1.00 86.00 118 GLY A C 1
ATOM 880 O O . GLY A 1 118 ? -12.430 4.332 -1.201 1.00 86.00 118 GLY A O 1
ATOM 881 N N . GLY A 1 119 ? -13.153 6.033 -2.520 1.00 93.44 119 GLY A N 1
ATOM 882 C CA . GLY A 1 119 ? -11.899 6.245 -3.241 1.00 93.44 119 GLY A CA 1
ATOM 883 C C . GLY A 1 119 ? -10.738 6.606 -2.312 1.00 93.44 119 GLY A C 1
ATOM 884 O O . GLY A 1 119 ? -10.938 7.143 -1.222 1.00 93.44 119 GLY A O 1
ATOM 885 N N . LYS A 1 120 ? -9.518 6.265 -2.710 1.00 95.31 120 LYS A N 1
ATOM 886 C CA . LYS A 1 120 ? -8.287 6.493 -1.950 1.00 95.31 120 LYS A CA 1
ATOM 887 C C . LYS A 1 120 ? -7.197 6.941 -2.906 1.00 95.31 120 LYS A C 1
ATOM 889 O O . LYS A 1 120 ? -7.048 6.357 -3.981 1.00 95.31 120 LYS A O 1
ATOM 894 N N . THR A 1 121 ? -6.411 7.916 -2.473 1.00 95.12 121 THR A N 1
ATOM 895 C CA . THR A 1 121 ? -5.219 8.355 -3.197 1.00 95.12 121 THR A CA 1
ATOM 896 C C . THR A 1 121 ? -3.977 7.962 -2.419 1.00 95.12 121 THR A C 1
ATOM 898 O O . THR A 1 121 ? -3.864 8.258 -1.226 1.00 95.12 121 THR A O 1
ATOM 901 N N . TYR A 1 122 ? -3.037 7.316 -3.099 1.00 95.12 122 TYR A N 1
ATOM 902 C CA . TYR A 1 122 ? -1.767 6.890 -2.533 1.00 95.12 122 TYR A CA 1
ATOM 903 C C . TYR A 1 122 ? -0.592 7.534 -3.257 1.00 95.12 122 TYR A C 1
ATOM 905 O O . TYR A 1 122 ? -0.584 7.587 -4.482 1.00 95.12 122 TYR A O 1
ATOM 913 N N . LEU A 1 123 ? 0.419 7.959 -2.503 1.00 91.56 123 LEU A N 1
ATOM 914 C CA . LEU A 1 123 ? 1.758 8.210 -3.028 1.00 91.56 123 LEU A CA 1
ATOM 915 C C . LEU A 1 123 ? 2.616 6.982 -2.727 1.00 91.56 123 LEU A C 1
ATOM 917 O O . LEU A 1 123 ? 2.848 6.664 -1.559 1.00 91.56 123 LEU A O 1
ATOM 921 N N . ALA A 1 124 ? 3.072 6.296 -3.768 1.00 92.50 124 ALA A N 1
ATOM 922 C CA . ALA A 1 124 ? 3.908 5.110 -3.651 1.00 92.50 124 ALA A CA 1
ATOM 923 C C . ALA A 1 124 ? 5.306 5.388 -4.202 1.00 92.50 124 ALA A C 1
ATOM 925 O O . ALA A 1 124 ? 5.446 5.964 -5.280 1.00 92.50 124 ALA A O 1
ATOM 926 N N . THR A 1 125 ? 6.333 4.951 -3.475 1.00 89.75 125 THR A N 1
ATOM 927 C CA . THR A 1 125 ? 7.716 4.888 -3.962 1.00 89.75 125 THR A CA 1
ATOM 928 C C . THR A 1 125 ? 8.133 3.429 -4.050 1.00 89.75 125 THR A C 1
ATOM 930 O O . THR A 1 125 ? 7.926 2.671 -3.101 1.00 89.75 125 THR A O 1
ATOM 933 N N . ALA A 1 126 ? 8.747 3.035 -5.158 1.00 91.50 126 ALA A N 1
ATOM 934 C CA . ALA A 1 126 ? 9.163 1.661 -5.410 1.00 91.50 126 ALA A CA 1
ATOM 935 C C . ALA A 1 126 ? 10.557 1.593 -6.038 1.00 91.50 126 ALA A C 1
ATOM 937 O O . ALA A 1 126 ? 11.074 2.588 -6.556 1.00 91.50 126 ALA A O 1
ATOM 938 N N . ARG A 1 127 ? 11.161 0.405 -5.971 1.00 91.50 127 ARG A N 1
ATOM 939 C CA . ARG A 1 127 ? 12.435 0.070 -6.618 1.00 91.50 127 ARG A CA 1
ATOM 940 C C . ARG A 1 127 ? 12.221 -1.052 -7.621 1.00 91.50 127 ARG A C 1
ATOM 942 O O . ARG A 1 127 ? 11.491 -1.996 -7.329 1.00 91.50 127 ARG A O 1
ATOM 949 N N . LEU A 1 128 ? 12.873 -0.926 -8.769 1.00 93.00 128 LEU A N 1
ATOM 950 C CA . LEU A 1 128 ? 12.916 -1.922 -9.841 1.00 93.00 128 LEU A CA 1
ATOM 951 C C . LEU A 1 128 ? 14.199 -2.753 -9.721 1.00 93.00 128 LEU A C 1
ATOM 953 O O . LEU A 1 128 ? 15.195 -2.271 -9.181 1.00 93.00 128 LEU A O 1
ATOM 957 N N . GLY A 1 129 ? 14.184 -3.986 -10.225 1.00 90.62 129 GLY A N 1
ATOM 958 C CA . GLY A 1 129 ? 15.325 -4.907 -10.151 1.00 90.62 129 GLY A CA 1
ATOM 959 C C . GLY A 1 129 ? 15.323 -5.831 -8.937 1.00 90.62 129 GLY A C 1
ATOM 960 O O . GLY A 1 129 ? 16.314 -6.513 -8.691 1.00 90.62 129 GLY A O 1
ATOM 961 N N . VAL A 1 130 ? 14.252 -5.839 -8.142 1.00 85.62 130 VAL A N 1
ATOM 962 C CA . VAL A 1 130 ? 14.195 -6.585 -6.879 1.00 85.62 130 VAL A CA 1
ATOM 963 C C . VAL A 1 130 ? 12.757 -6.947 -6.522 1.00 85.62 130 VAL A C 1
ATOM 965 O O . VAL A 1 130 ? 11.873 -6.091 -6.470 1.00 85.62 130 VAL A O 1
ATOM 968 N N . ALA A 1 131 ? 12.533 -8.224 -6.237 1.00 86.25 131 ALA A N 1
ATOM 969 C CA . ALA A 1 131 ? 11.257 -8.770 -5.794 1.00 86.25 131 ALA A CA 1
ATOM 970 C C . ALA A 1 131 ? 11.388 -9.331 -4.374 1.00 86.25 131 ALA A C 1
ATOM 972 O O . ALA A 1 131 ? 12.374 -10.005 -4.056 1.00 86.25 131 ALA A O 1
ATOM 973 N N . THR A 1 132 ? 10.385 -9.084 -3.532 1.00 85.31 132 THR A N 1
ATOM 974 C CA . THR A 1 132 ? 10.288 -9.640 -2.176 1.00 85.31 132 THR A CA 1
ATOM 975 C C . THR A 1 132 ? 9.029 -10.476 -1.988 1.00 85.31 132 THR A C 1
ATOM 977 O O . THR A 1 132 ? 8.045 -10.298 -2.698 1.00 85.31 132 THR A O 1
ATOM 980 N N . ASP A 1 133 ? 9.037 -11.379 -1.009 1.00 80.56 133 ASP A N 1
ATOM 981 C CA . ASP A 1 133 ? 7.879 -12.220 -0.661 1.00 80.56 133 ASP A CA 1
ATOM 982 C C . ASP A 1 133 ? 6.659 -11.429 -0.141 1.00 80.56 133 ASP A C 1
ATOM 984 O O . ASP A 1 133 ? 5.516 -11.876 -0.263 1.00 80.56 133 ASP A O 1
ATOM 988 N N . SER A 1 134 ? 6.879 -10.243 0.427 1.00 84.06 134 SER A N 1
ATOM 989 C CA . SER A 1 134 ? 5.830 -9.337 0.913 1.00 84.06 134 SER A CA 1
ATOM 990 C C . SER A 1 134 ? 5.410 -8.262 -0.092 1.00 84.06 134 SER A C 1
ATOM 992 O O . SER A 1 134 ? 4.473 -7.505 0.199 1.00 84.06 134 SER A O 1
ATOM 994 N N . TYR A 1 135 ? 6.097 -8.180 -1.237 1.00 91.81 135 TYR A N 1
ATOM 995 C CA . TYR A 1 135 ? 5.997 -7.103 -2.232 1.00 91.81 135 TYR A CA 1
ATOM 996 C C . TYR A 1 135 ? 6.324 -5.699 -1.681 1.00 91.81 135 TYR A C 1
ATOM 998 O O . TYR A 1 135 ? 6.016 -4.678 -2.304 1.00 91.81 135 TYR A O 1
ATOM 1006 N N . ASP A 1 136 ? 6.965 -5.629 -0.512 1.00 86.88 136 ASP A N 1
ATOM 1007 C CA . ASP A 1 136 ? 7.469 -4.399 0.095 1.00 86.88 136 ASP A CA 1
ATOM 1008 C C . ASP A 1 136 ? 8.885 -4.556 0.661 1.00 86.88 136 ASP A C 1
ATOM 1010 O O . ASP A 1 136 ? 9.498 -5.625 0.600 1.00 86.88 136 ASP A O 1
ATOM 1014 N N . SER A 1 137 ? 9.414 -3.461 1.201 1.00 79.88 137 SER A N 1
ATOM 1015 C CA . SER A 1 137 ? 10.779 -3.388 1.702 1.00 79.88 137 SER A CA 1
ATOM 1016 C C . SER A 1 137 ? 11.067 -4.197 2.962 1.00 79.88 137 SER A C 1
ATOM 1018 O O . SER A 1 137 ? 12.238 -4.349 3.309 1.00 79.88 137 SER A O 1
ATOM 1020 N N . GLU A 1 138 ? 10.039 -4.705 3.644 1.00 76.75 138 GLU A N 1
ATOM 1021 C CA . GLU A 1 138 ? 10.195 -5.525 4.851 1.00 76.75 138 GLU A CA 1
ATOM 1022 C C . GLU A 1 138 ? 10.324 -7.019 4.543 1.00 76.75 138 GLU A C 1
ATOM 1024 O O . GLU A 1 138 ? 10.623 -7.807 5.442 1.00 76.75 138 GLU A O 1
ATOM 1029 N N . GLY A 1 139 ? 10.044 -7.414 3.301 1.00 75.00 139 GLY A N 1
ATOM 1030 C CA . GLY A 1 139 ? 10.078 -8.801 2.868 1.00 75.00 139 GLY A CA 1
ATOM 1031 C C . GLY A 1 139 ? 11.485 -9.329 2.627 1.00 75.00 139 GLY A C 1
ATOM 1032 O O . GLY A 1 139 ? 12.459 -8.584 2.480 1.00 75.00 139 GLY A O 1
ATOM 1033 N N . LYS A 1 140 ? 11.579 -10.652 2.532 1.00 77.25 140 LYS A N 1
ATOM 1034 C CA . LYS A 1 140 ? 12.796 -11.331 2.088 1.00 77.25 140 LYS A CA 1
ATOM 1035 C C . LYS A 1 140 ? 12.911 -11.202 0.577 1.00 77.25 140 LYS A C 1
ATOM 1037 O O . LYS A 1 140 ? 11.915 -11.342 -0.128 1.00 77.25 140 LYS A O 1
ATOM 1042 N N . ILE A 1 141 ? 14.124 -10.973 0.078 1.00 79.62 141 ILE A N 1
ATOM 1043 C CA . ILE A 1 141 ? 14.393 -10.980 -1.365 1.00 79.62 141 ILE A CA 1
ATOM 1044 C C . ILE A 1 141 ? 14.116 -12.382 -1.903 1.00 79.62 141 ILE A C 1
ATOM 1046 O O . ILE A 1 141 ? 14.669 -13.357 -1.397 1.00 79.62 141 ILE A O 1
ATOM 1050 N N . VAL A 1 142 ? 13.293 -12.459 -2.943 1.00 81.38 142 VAL A N 1
ATOM 1051 C CA . VAL A 1 142 ? 12.999 -13.695 -3.685 1.00 81.38 142 VAL A CA 1
ATOM 1052 C C . VAL A 1 142 ? 13.450 -13.619 -5.142 1.00 81.38 142 VAL A C 1
ATOM 1054 O O . VAL A 1 142 ? 13.468 -14.635 -5.828 1.00 81.38 142 VAL A O 1
ATOM 1057 N N . GLY A 1 143 ? 13.851 -12.438 -5.618 1.00 77.44 143 GLY A N 1
ATOM 1058 C CA . GLY A 1 143 ? 14.388 -12.264 -6.961 1.00 77.44 143 GLY A CA 1
ATOM 1059 C C . GLY A 1 143 ? 15.154 -10.957 -7.118 1.00 77.44 143 GLY A C 1
ATOM 1060 O O . GLY A 1 143 ? 14.822 -9.949 -6.492 1.00 77.44 143 GLY A O 1
ATOM 1061 N N . ILE A 1 144 ? 16.173 -10.990 -7.971 1.00 84.62 144 ILE A N 1
ATOM 1062 C CA . ILE A 1 144 ? 16.936 -9.825 -8.423 1.00 84.62 144 ILE A CA 1
ATOM 1063 C C . ILE A 1 144 ? 16.925 -9.862 -9.949 1.00 84.62 144 ILE A C 1
ATOM 1065 O O . ILE A 1 144 ? 17.191 -10.908 -10.541 1.00 84.62 144 ILE A O 1
ATOM 1069 N N . GLY A 1 145 ? 16.591 -8.738 -10.574 1.00 84.94 145 GLY A N 1
ATOM 1070 C CA . GLY A 1 145 ? 16.485 -8.612 -12.024 1.00 84.94 145 GLY A CA 1
ATOM 1071 C C . GLY A 1 145 ? 17.456 -7.585 -12.592 1.00 84.94 145 GLY A C 1
ATOM 1072 O O . GLY A 1 145 ? 17.909 -6.676 -11.897 1.00 84.94 145 GLY A O 1
ATOM 1073 N N . ALA A 1 146 ? 17.763 -7.720 -13.882 1.00 88.25 146 ALA A N 1
ATOM 1074 C CA . ALA A 1 146 ? 18.588 -6.756 -14.599 1.00 88.25 146 ALA A CA 1
ATOM 1075 C C . ALA A 1 146 ? 17.843 -5.423 -14.781 1.00 88.25 146 ALA A C 1
ATOM 1077 O O . ALA A 1 146 ? 16.667 -5.399 -15.139 1.00 88.25 146 ALA A O 1
ATOM 1078 N N . THR A 1 147 ? 18.536 -4.306 -14.557 1.00 88.56 147 THR A N 1
ATOM 1079 C CA . THR A 1 147 ? 17.933 -2.959 -14.540 1.00 88.56 147 THR A CA 1
ATOM 1080 C C . THR A 1 147 ? 18.491 -2.003 -15.588 1.00 88.56 147 THR A C 1
ATOM 1082 O O . THR A 1 147 ? 17.933 -0.925 -15.785 1.00 88.56 147 THR A O 1
ATOM 1085 N N . ALA A 1 148 ? 19.565 -2.385 -16.285 1.00 82.88 148 ALA A N 1
ATOM 1086 C CA . ALA A 1 148 ? 20.247 -1.520 -17.249 1.00 82.88 148 ALA A CA 1
ATOM 1087 C C . ALA A 1 148 ? 19.342 -1.077 -18.414 1.00 82.88 148 ALA A C 1
ATOM 1089 O O . ALA A 1 148 ? 19.479 0.038 -18.900 1.00 82.88 148 ALA A O 1
ATOM 1090 N N . GLY A 1 149 ? 18.398 -1.925 -18.837 1.00 85.25 149 GLY A N 1
ATOM 1091 C CA . GLY A 1 149 ? 17.463 -1.625 -19.929 1.00 85.25 149 GLY A CA 1
ATOM 1092 C C . GLY A 1 149 ? 16.134 -1.005 -19.491 1.00 85.25 149 GLY A C 1
ATOM 1093 O O . GLY A 1 149 ? 15.268 -0.782 -20.332 1.00 85.25 149 GLY A O 1
ATOM 1094 N N . VAL A 1 150 ? 15.926 -0.765 -18.193 1.00 93.00 150 VAL A N 1
ATOM 1095 C CA . VAL A 1 150 ? 14.646 -0.249 -17.692 1.00 93.00 150 VAL A CA 1
ATOM 1096 C C . VAL A 1 150 ? 14.637 1.270 -17.791 1.00 93.00 150 VAL A C 1
ATOM 1098 O O . VAL A 1 150 ? 15.490 1.930 -17.192 1.00 93.00 150 VAL A O 1
ATOM 1101 N N . THR A 1 151 ? 13.657 1.817 -18.512 1.00 96.06 151 THR A N 1
ATOM 1102 C CA . THR A 1 151 ? 13.535 3.261 -18.735 1.00 96.06 151 THR A CA 1
ATOM 1103 C C . THR A 1 151 ? 12.242 3.845 -18.174 1.00 96.06 151 THR A C 1
ATOM 1105 O O . THR A 1 151 ? 11.252 3.137 -17.950 1.00 96.06 151 THR A O 1
ATOM 1108 N N . GLY A 1 152 ? 12.237 5.163 -17.969 1.00 95.38 152 GLY A N 1
ATOM 1109 C CA . GLY A 1 152 ? 11.043 5.901 -17.559 1.00 95.38 152 GLY A CA 1
ATOM 1110 C C . GLY A 1 152 ? 9.906 5.795 -18.582 1.00 95.38 152 GLY A C 1
ATOM 1111 O O . GLY A 1 152 ? 8.746 5.673 -18.197 1.00 95.38 152 GLY A O 1
ATOM 1112 N N . GLU A 1 153 ? 10.228 5.760 -19.875 1.00 96.19 153 GLU A N 1
ATOM 1113 C CA . GLU A 1 153 ? 9.262 5.615 -20.971 1.00 96.19 153 GLU A CA 1
ATOM 1114 C C . GLU A 1 153 ? 8.639 4.216 -20.980 1.00 96.19 153 GLU A C 1
ATOM 1116 O O . GLU A 1 153 ? 7.427 4.087 -21.140 1.00 96.19 153 GLU A O 1
ATOM 1121 N N . ALA A 1 154 ? 9.433 3.164 -20.740 1.00 96.56 154 ALA A N 1
ATOM 1122 C CA . ALA A 1 154 ? 8.915 1.802 -20.607 1.00 96.56 154 ALA A CA 1
ATOM 1123 C C . ALA A 1 154 ? 7.939 1.690 -19.423 1.00 96.56 154 ALA A C 1
ATOM 1125 O O . ALA A 1 154 ? 6.885 1.052 -19.524 1.00 96.56 154 ALA A O 1
ATOM 1126 N N . LEU A 1 155 ? 8.252 2.363 -18.311 1.00 96.31 155 LEU A N 1
ATOM 1127 C CA . LEU A 1 155 ? 7.359 2.456 -17.161 1.00 96.31 155 LEU A CA 1
ATOM 1128 C C . LEU A 1 155 ? 6.068 3.221 -17.506 1.00 96.31 155 LEU A C 1
ATOM 1130 O O . LEU A 1 155 ? 4.979 2.730 -17.208 1.00 96.31 155 LEU A O 1
ATOM 1134 N N . GLN A 1 156 ? 6.160 4.371 -18.182 1.00 96.31 156 GLN A N 1
ATOM 1135 C CA . GLN A 1 156 ? 4.988 5.126 -18.649 1.00 96.31 156 GLN A CA 1
ATOM 1136 C C . GLN A 1 156 ? 4.112 4.324 -19.614 1.00 96.31 156 GLN A C 1
ATOM 1138 O O . GLN A 1 156 ? 2.893 4.390 -19.505 1.00 96.31 156 GLN A O 1
ATOM 1143 N N . ALA A 1 157 ? 4.705 3.540 -20.513 1.00 97.00 157 ALA A N 1
ATOM 1144 C CA . ALA A 1 157 ? 3.972 2.671 -21.431 1.00 97.00 157 ALA A CA 1
ATOM 1145 C C . ALA A 1 157 ? 3.301 1.482 -20.716 1.00 97.00 157 ALA A C 1
ATOM 1147 O O . ALA A 1 157 ? 2.286 0.963 -21.180 1.00 97.00 157 ALA A O 1
ATOM 1148 N N . THR A 1 158 ? 3.843 1.059 -19.570 1.00 97.25 158 THR A N 1
ATOM 1149 C CA . THR A 1 158 ? 3.315 -0.058 -18.772 1.00 97.25 158 THR A CA 1
ATOM 1150 C C . THR A 1 158 ? 2.132 0.356 -17.895 1.00 97.25 158 THR A C 1
ATOM 1152 O O . THR A 1 158 ? 1.173 -0.403 -17.757 1.00 97.25 158 THR A O 1
ATOM 1155 N N . ILE A 1 159 ? 2.173 1.560 -17.318 1.00 97.12 159 ILE A N 1
ATOM 1156 C CA . ILE A 1 159 ? 1.173 2.064 -16.362 1.00 97.12 159 ILE A CA 1
ATOM 1157 C C . ILE A 1 159 ? -0.288 1.977 -16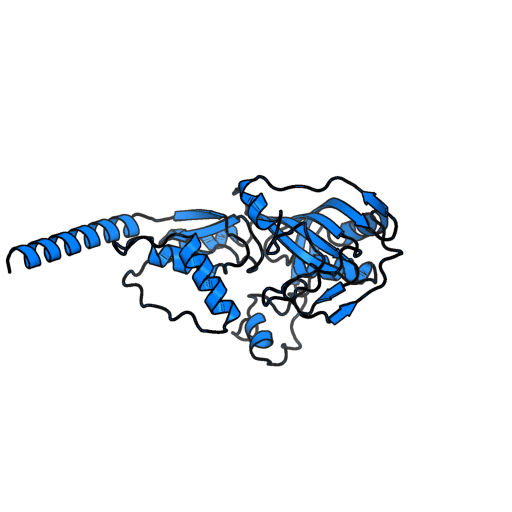.859 1.00 97.12 159 ILE A C 1
ATOM 1159 O O . ILE A 1 159 ? -1.126 1.516 -16.081 1.00 97.12 159 ILE A O 1
ATOM 1163 N N . PRO A 1 160 ? -0.634 2.340 -18.114 1.00 97.44 160 PRO A N 1
ATOM 1164 C CA . PRO A 1 160 ? -2.014 2.298 -18.604 1.00 97.44 160 PRO A CA 1
ATOM 1165 C C . PRO A 1 160 ? -2.691 0.928 -18.496 1.00 97.44 160 PRO A C 1
ATOM 1167 O O . PRO A 1 160 ? -3.911 0.862 -18.386 1.00 97.44 160 PRO A O 1
ATOM 1170 N N . ARG A 1 161 ? -1.919 -0.169 -18.464 1.00 97.31 161 ARG A N 1
ATOM 1171 C CA . ARG A 1 161 ? -2.439 -1.541 -18.307 1.00 97.31 161 ARG A CA 1
ATOM 1172 C C . ARG A 1 161 ? -3.101 -1.778 -16.946 1.00 97.31 161 ARG A C 1
ATOM 1174 O O . ARG A 1 161 ? -3.819 -2.757 -16.782 1.00 97.31 161 ARG A O 1
ATOM 1181 N N . PHE A 1 162 ? -2.840 -0.898 -15.983 1.00 97.56 162 PHE A N 1
ATOM 1182 C CA . PHE A 1 162 ? -3.346 -0.985 -14.620 1.00 97.56 162 PHE A CA 1
ATOM 1183 C C . PHE A 1 162 ? -4.432 0.045 -14.302 1.00 97.56 162 PHE A C 1
ATOM 1185 O O . PHE A 1 162 ? -4.836 0.146 -13.146 1.00 97.56 162 PHE A O 1
ATOM 1192 N N . VAL A 1 163 ? -4.883 0.821 -15.291 1.00 97.94 163 VAL A N 1
ATOM 1193 C CA . VAL A 1 163 ? -5.957 1.809 -15.139 1.00 97.94 163 VAL A CA 1
ATOM 1194 C C . VAL A 1 163 ? -7.277 1.204 -15.620 1.00 97.94 163 VAL A C 1
ATOM 1196 O O . VAL A 1 163 ? -7.330 0.511 -16.631 1.00 97.94 163 VAL A O 1
ATOM 1199 N N . GLY A 1 164 ? -8.354 1.476 -14.887 1.00 97.88 164 GLY A N 1
ATOM 1200 C CA . GLY A 1 164 ? -9.675 0.898 -15.093 1.00 97.88 164 GLY A CA 1
ATOM 1201 C C . GLY A 1 164 ? -9.941 -0.295 -14.177 1.00 97.88 164 GLY A C 1
ATOM 1202 O O . GLY A 1 164 ? -9.471 -0.357 -13.036 1.00 97.88 164 GLY A O 1
ATOM 1203 N N . GLN A 1 165 ? -10.755 -1.229 -14.665 1.00 97.25 165 GLN A N 1
ATOM 1204 C CA . GLN A 1 165 ? -11.055 -2.466 -13.954 1.00 97.25 165 GLN A CA 1
ATOM 1205 C C . GLN A 1 165 ? -9.941 -3.484 -14.202 1.00 97.25 165 GLN A C 1
ATOM 1207 O O . GLN A 1 165 ? -9.671 -3.845 -15.344 1.00 97.25 165 GLN A O 1
ATOM 1212 N N . ILE A 1 166 ? -9.325 -3.954 -13.122 1.00 96.00 166 ILE A N 1
ATOM 1213 C CA . ILE A 1 166 ? -8.213 -4.903 -13.155 1.00 96.00 166 ILE A CA 1
ATOM 1214 C C . ILE A 1 166 ? -8.507 -6.102 -12.260 1.00 96.00 166 ILE A C 1
ATOM 1216 O O . ILE A 1 166 ? -9.261 -6.003 -11.288 1.00 96.00 166 ILE A O 1
ATOM 1220 N N . GLU A 1 167 ? -7.868 -7.224 -12.560 1.00 94.69 167 GLU A N 1
ATOM 1221 C CA . GLU A 1 167 ? -7.798 -8.367 -11.658 1.00 94.69 167 GLU A CA 1
ATOM 1222 C C . GLU A 1 167 ? -6.479 -8.333 -10.902 1.00 94.69 167 GLU A C 1
ATOM 1224 O O . GLU A 1 167 ? -5.414 -8.162 -11.490 1.00 94.69 167 GLU A O 1
ATOM 1229 N N . GLN A 1 168 ? -6.551 -8.490 -9.584 1.00 93.00 168 GLN A N 1
ATOM 1230 C CA . GLN A 1 168 ? -5.374 -8.448 -8.737 1.00 93.00 168 GLN A CA 1
ATOM 1231 C C . GLN A 1 168 ? -5.342 -9.637 -7.793 1.00 93.00 168 GLN A C 1
ATOM 1233 O O . GLN A 1 168 ? -6.312 -9.904 -7.078 1.00 93.00 168 GLN A O 1
ATOM 1238 N N . MET A 1 169 ? -4.195 -10.310 -7.740 1.00 90.12 169 MET A N 1
ATOM 1239 C CA . MET A 1 169 ? -3.929 -11.287 -6.697 1.00 90.12 169 MET A CA 1
ATOM 1240 C C . MET A 1 169 ? -3.682 -10.557 -5.367 1.00 90.12 169 MET A C 1
ATOM 1242 O O . MET A 1 169 ? -2.762 -9.729 -5.275 1.00 90.12 169 MET A O 1
ATOM 1246 N N . PRO A 1 170 ? -4.476 -10.828 -4.314 1.00 87.25 170 PRO A N 1
ATOM 1247 C CA . PRO A 1 170 ? -4.185 -10.299 -2.991 1.00 87.25 170 PRO A CA 1
ATOM 1248 C C . PRO A 1 170 ? -2.812 -10.802 -2.519 1.00 87.25 170 PRO A C 1
ATOM 1250 O O . PRO A 1 170 ? -2.542 -12.000 -2.616 1.00 87.25 170 PRO A O 1
ATOM 1253 N N . PRO A 1 171 ? -1.951 -9.940 -1.953 1.00 86.56 171 PRO A N 1
ATOM 1254 C CA . PRO A 1 171 ? -0.676 -10.391 -1.426 1.00 86.56 171 PRO A CA 1
ATOM 1255 C C . PRO A 1 171 ? -0.911 -11.306 -0.220 1.00 86.56 171 PRO A C 1
ATOM 1257 O O . PRO A 1 171 ? -1.842 -11.095 0.571 1.00 86.56 171 PRO A O 1
ATOM 1260 N N . ILE A 1 172 ? -0.026 -12.289 -0.033 1.00 84.88 172 ILE A N 1
ATOM 1261 C CA . ILE A 1 172 ? -0.102 -13.241 1.088 1.00 84.88 172 ILE A CA 1
ATOM 1262 C C . ILE A 1 172 ? -0.088 -12.482 2.423 1.00 84.88 172 ILE A C 1
ATOM 1264 O O . ILE A 1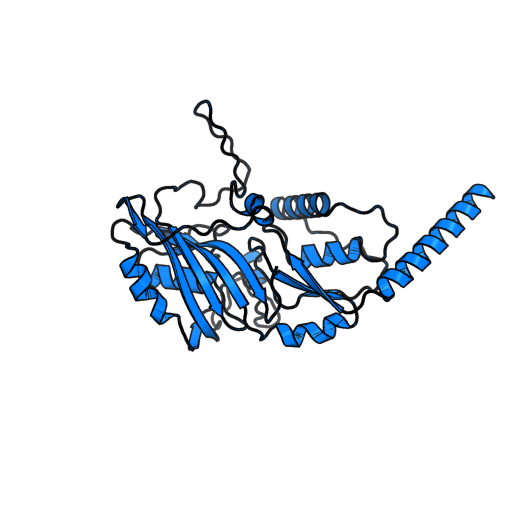 172 ? -0.865 -12.757 3.336 1.00 84.88 172 ILE A O 1
ATOM 1268 N N . TYR A 1 173 ? 0.736 -11.438 2.522 1.00 81.12 173 TYR A N 1
ATOM 1269 C CA . TYR A 1 173 ? 0.771 -10.529 3.665 1.00 81.12 173 TYR A CA 1
ATOM 1270 C C . TYR A 1 173 ? -0.376 -9.505 3.620 1.00 81.12 173 TYR A C 1
ATOM 1272 O O . TYR A 1 173 ? -0.141 -8.296 3.591 1.00 81.12 173 TYR A O 1
ATOM 1280 N N . SER A 1 174 ? -1.627 -9.972 3.631 1.00 81.62 174 SER A N 1
ATOM 1281 C CA . SER A 1 174 ? -2.827 -9.128 3.661 1.00 81.62 174 SER A CA 1
ATOM 1282 C C . SER A 1 174 ? -3.794 -9.507 4.783 1.00 81.62 174 SER A C 1
ATOM 1284 O O . SER A 1 174 ? -3.789 -10.617 5.319 1.00 81.62 174 SER A O 1
ATOM 1286 N N . ALA A 1 175 ? -4.654 -8.556 5.160 1.00 81.06 175 ALA A N 1
ATOM 1287 C CA . ALA A 1 175 ? -5.701 -8.763 6.163 1.00 81.06 175 ALA A CA 1
ATOM 1288 C C . ALA A 1 175 ? -6.940 -9.498 5.616 1.00 81.06 175 ALA A C 1
ATOM 1290 O O . ALA A 1 175 ? -7.934 -9.631 6.338 1.00 81.06 175 ALA A O 1
ATOM 1291 N N . LEU A 1 176 ? -6.897 -9.942 4.356 1.00 83.06 176 LEU A N 1
ATOM 1292 C CA . LEU A 1 176 ? -7.984 -10.675 3.729 1.00 83.06 176 LEU A CA 1
ATOM 1293 C C . LEU A 1 176 ? -8.221 -11.991 4.471 1.00 83.06 176 LEU A C 1
ATOM 1295 O O . LEU A 1 176 ? -7.265 -12.659 4.856 1.00 83.06 176 LEU A O 1
ATOM 1299 N N . LYS A 1 177 ? -9.488 -12.354 4.689 1.00 83.00 177 LYS A N 1
ATOM 1300 C CA . LYS A 1 177 ? -9.850 -13.630 5.309 1.00 83.00 177 LYS A CA 1
ATOM 1301 C C . LYS A 1 177 ? -10.064 -14.709 4.254 1.00 83.00 177 LYS A C 1
ATOM 1303 O O . LYS A 1 177 ? -10.792 -14.479 3.292 1.00 83.00 177 LYS A O 1
ATOM 1308 N N . PHE A 1 178 ? -9.496 -15.878 4.506 1.00 82.12 178 PHE A N 1
ATOM 1309 C CA . PHE A 1 178 ? -9.701 -17.113 3.765 1.00 82.12 178 PHE A CA 1
ATOM 1310 C C . PHE A 1 178 ? -9.930 -18.241 4.780 1.00 82.12 178 PHE A C 1
ATOM 1312 O O . PHE A 1 178 ? -9.191 -18.339 5.757 1.00 82.12 178 PHE A O 1
ATOM 1319 N N . ASN A 1 179 ? -11.003 -19.023 4.622 1.00 83.06 179 ASN A N 1
ATOM 1320 C CA . ASN A 1 179 ? -11.404 -20.079 5.569 1.00 83.06 179 ASN A CA 1
ATOM 1321 C C . ASN A 1 179 ? -11.392 -19.639 7.050 1.00 83.06 179 ASN A C 1
ATOM 1323 O O . ASN A 1 179 ? -10.917 -20.340 7.937 1.00 83.06 179 ASN A O 1
ATOM 1327 N N . GLY A 1 180 ? -11.889 -18.426 7.324 1.00 83.88 180 GLY A N 1
ATOM 1328 C CA . GLY A 1 180 ? -11.987 -17.863 8.679 1.00 83.88 180 GLY A CA 1
ATOM 1329 C C . GLY A 1 180 ? -10.696 -17.250 9.244 1.00 83.88 180 GLY A C 1
ATOM 1330 O O . GLY A 1 180 ? -10.784 -16.438 10.171 1.00 83.88 180 GLY A O 1
ATOM 1331 N N . LYS A 1 181 ? -9.532 -17.538 8.652 1.00 83.38 181 LYS A N 1
ATOM 1332 C CA . LYS A 1 181 ? -8.202 -17.052 9.058 1.00 83.38 181 LYS A CA 1
ATOM 1333 C C . LYS A 1 181 ? -7.710 -15.946 8.116 1.00 83.38 181 LYS A C 1
ATOM 1335 O O . LYS A 1 181 ? -8.125 -15.886 6.961 1.00 83.38 181 LYS A O 1
ATOM 1340 N N . ARG A 1 182 ? -6.882 -15.003 8.580 1.00 87.31 182 ARG A N 1
ATOM 1341 C CA . ARG A 1 182 ? -6.337 -13.951 7.690 1.00 87.31 182 ARG A CA 1
ATOM 1342 C C . ARG A 1 182 ? -5.119 -14.458 6.917 1.00 87.31 182 ARG A C 1
ATOM 1344 O O . ARG A 1 182 ? -4.321 -15.196 7.482 1.00 87.31 182 ARG A O 1
ATOM 1351 N N . LEU A 1 183 ? -4.921 -14.014 5.673 1.00 84.88 183 LEU A N 1
ATOM 1352 C CA . LEU A 1 183 ? -3.815 -14.479 4.821 1.00 84.88 183 LEU A CA 1
ATOM 1353 C C . LEU A 1 183 ? -2.436 -14.284 5.473 1.00 84.88 183 LEU A C 1
ATOM 1355 O O . LEU A 1 183 ? -1.641 -15.224 5.504 1.00 84.88 183 LEU A O 1
ATOM 1359 N N . TYR A 1 184 ? -2.186 -13.139 6.125 1.00 82.12 184 TYR A N 1
ATOM 1360 C CA . TYR A 1 184 ? -0.905 -12.925 6.817 1.00 82.12 184 TYR A CA 1
ATOM 1361 C C . TYR A 1 184 ? -0.652 -13.919 7.968 1.00 82.12 184 TYR A C 1
ATOM 1363 O O . TYR A 1 184 ? 0.490 -14.081 8.399 1.00 82.12 184 TYR A O 1
ATOM 1371 N N . GLU A 1 185 ? -1.697 -14.540 8.525 1.00 83.19 185 GLU A N 1
ATOM 1372 C CA . GLU A 1 185 ? -1.577 -15.496 9.632 1.00 83.19 185 GLU A CA 1
ATOM 1373 C C . GLU A 1 185 ? -1.074 -16.857 9.139 1.00 83.19 185 GLU A C 1
ATOM 1375 O O . GLU A 1 185 ? -0.461 -17.579 9.920 1.00 83.19 185 GLU A O 1
ATOM 1380 N N . TYR A 1 186 ? -1.288 -17.197 7.863 1.00 83.75 186 TYR A N 1
ATOM 1381 C CA . TYR A 1 186 ? -0.680 -18.375 7.237 1.00 83.75 186 TYR A CA 1
ATOM 1382 C C . TYR A 1 186 ? 0.826 -18.159 7.059 1.00 83.75 186 TYR A C 1
ATOM 1384 O O . TYR A 1 186 ? 1.620 -18.895 7.641 1.00 83.75 186 TYR A O 1
ATOM 1392 N N . ALA A 1 187 ? 1.218 -17.061 6.398 1.00 77.69 187 ALA A N 1
ATOM 1393 C CA . ALA A 1 187 ? 2.628 -16.725 6.169 1.00 77.69 187 ALA A CA 1
ATOM 1394 C C . ALA A 1 187 ? 3.452 -16.624 7.461 1.00 77.69 187 ALA A C 1
ATOM 1396 O O . ALA A 1 187 ? 4.573 -17.119 7.529 1.00 77.69 187 ALA A O 1
ATOM 1397 N N . ARG A 1 188 ? 2.904 -16.006 8.517 1.00 79.06 188 ARG A N 1
ATOM 1398 C CA . ARG A 1 188 ? 3.601 -15.898 9.814 1.00 79.06 188 ARG A CA 1
ATOM 1399 C C . ARG A 1 188 ? 3.623 -17.198 10.611 1.00 79.06 188 ARG A C 1
ATOM 1401 O O . ARG A 1 188 ? 4.506 -17.360 11.445 1.00 79.06 188 ARG A O 1
ATOM 1408 N N . GLY A 1 189 ? 2.640 -18.070 10.403 1.00 79.06 189 GLY A N 1
ATOM 1409 C CA . GLY A 1 189 ? 2.577 -19.380 11.045 1.00 79.06 189 GLY A CA 1
ATOM 1410 C C . GLY A 1 189 ? 3.480 -20.424 10.387 1.00 79.06 189 GLY A C 1
ATOM 1411 O O . GLY A 1 189 ? 3.626 -21.505 10.943 1.00 79.06 189 GLY A O 1
ATOM 1412 N N . GLY A 1 190 ? 4.068 -20.117 9.221 1.00 76.62 190 GLY A N 1
ATOM 1413 C CA . GLY A 1 190 ? 4.772 -21.104 8.397 1.00 76.62 190 GLY A CA 1
ATOM 1414 C C . GLY A 1 190 ? 3.832 -22.138 7.769 1.00 76.62 190 GLY A C 1
ATOM 1415 O O . GLY A 1 190 ? 4.286 -23.179 7.308 1.00 76.62 190 GLY A O 1
ATOM 1416 N N . GLU A 1 191 ? 2.524 -21.871 7.772 1.00 79.38 191 GLU A N 1
ATOM 1417 C CA . GLU A 1 191 ? 1.529 -22.740 7.150 1.00 79.38 191 GLU A CA 1
ATOM 1418 C C . GLU A 1 191 ? 1.510 -22.504 5.634 1.00 79.38 191 GLU A C 1
ATOM 1420 O O . GLU A 1 191 ? 1.689 -21.360 5.195 1.00 79.38 191 GLU A O 1
ATOM 1425 N N . PRO A 1 192 ? 1.259 -23.550 4.825 1.00 80.25 192 PRO A N 1
ATOM 1426 C CA . PRO A 1 192 ? 1.121 -23.387 3.388 1.00 80.25 192 PRO A CA 1
ATOM 1427 C C . PRO A 1 192 ? -0.008 -22.402 3.084 1.00 80.25 192 PRO A C 1
ATOM 1429 O O . PRO A 1 192 ? -1.096 -22.455 3.665 1.00 80.25 192 PRO A O 1
ATOM 1432 N N . VAL A 1 193 ? 0.277 -21.476 2.172 1.00 79.06 193 VAL A N 1
ATOM 1433 C CA . VAL A 1 193 ? -0.721 -20.530 1.680 1.00 79.06 193 VAL A CA 1
ATOM 1434 C C . VAL A 1 193 ? -1.806 -21.327 0.955 1.00 79.06 193 VAL A C 1
ATOM 1436 O O . VAL A 1 193 ? -1.461 -22.195 0.151 1.00 79.06 193 VAL A O 1
ATOM 1439 N N . PRO A 1 194 ? -3.098 -21.066 1.223 1.00 82.06 194 PRO A N 1
ATOM 1440 C CA . PRO A 1 194 ? -4.169 -21.766 0.533 1.00 82.06 194 PRO A CA 1
ATOM 1441 C C . PRO A 1 194 ? -4.016 -21.656 -0.995 1.00 82.06 194 PRO A C 1
ATOM 1443 O O . PRO A 1 194 ? -3.842 -20.540 -1.489 1.00 82.06 194 PRO A O 1
ATOM 1446 N N . PRO A 1 195 ? -4.077 -22.772 -1.744 1.00 76.94 195 PRO A N 1
ATOM 1447 C CA . PRO A 1 195 ? -3.858 -22.754 -3.191 1.00 76.94 195 PRO A CA 1
ATOM 1448 C C . PRO A 1 195 ? -4.992 -22.049 -3.950 1.00 76.94 195 PRO A C 1
ATOM 1450 O O . PRO A 1 195 ? -4.764 -21.516 -5.030 1.00 76.94 195 PRO A O 1
ATOM 1453 N N . ASP A 1 196 ? -6.189 -21.971 -3.361 1.00 84.25 196 ASP A N 1
ATOM 1454 C CA . ASP A 1 196 ? -7.398 -21.458 -4.019 1.00 84.25 196 ASP A CA 1
ATOM 1455 C C . ASP A 1 196 ? -7.613 -19.943 -3.822 1.00 84.25 196 ASP A C 1
ATOM 1457 O O . ASP A 1 196 ? -8.743 -19.444 -3.870 1.00 84.25 196 ASP A O 1
ATOM 1461 N N . ILE A 1 197 ? -6.551 -19.178 -3.542 1.00 85.19 197 ILE A N 1
ATOM 1462 C CA . ILE A 1 197 ? -6.659 -17.715 -3.499 1.00 85.19 197 ILE A CA 1
ATOM 1463 C C . ILE A 1 197 ? -6.837 -17.219 -4.931 1.00 85.19 197 ILE A C 1
ATOM 1465 O O . ILE A 1 197 ? -5.920 -17.271 -5.742 1.00 85.19 197 ILE A O 1
ATOM 1469 N N . MET A 1 198 ? -8.034 -16.718 -5.223 1.00 87.62 198 MET A N 1
ATOM 1470 C CA . MET A 1 198 ? -8.378 -16.199 -6.543 1.00 87.62 198 MET A CA 1
ATOM 1471 C C . MET A 1 198 ? -8.049 -14.703 -6.672 1.00 87.62 198 MET A C 1
ATOM 1473 O O . MET A 1 198 ? -8.192 -13.959 -5.685 1.00 87.62 198 MET A O 1
ATOM 1477 N N . PRO A 1 199 ? -7.687 -14.234 -7.884 1.00 91.50 199 PRO A N 1
ATOM 1478 C CA . PRO A 1 199 ? -7.664 -12.814 -8.207 1.00 91.50 199 PRO A CA 1
ATOM 1479 C C . PRO A 1 199 ? -9.002 -12.141 -7.894 1.00 91.50 199 PRO A C 1
ATOM 1481 O O . PRO A 1 199 ? -10.068 -12.762 -7.913 1.00 91.50 199 PRO A O 1
ATOM 1484 N N . ARG A 1 200 ? -8.951 -10.848 -7.581 1.00 91.69 200 ARG A N 1
ATOM 1485 C CA . ARG A 1 200 ? -10.130 -10.043 -7.262 1.00 91.69 200 ARG A CA 1
ATOM 1486 C C . ARG A 1 200 ? -10.212 -8.838 -8.168 1.00 91.69 200 ARG A C 1
ATOM 1488 O O . ARG A 1 200 ? -9.196 -8.205 -8.447 1.00 91.69 200 ARG A O 1
ATOM 1495 N N . LEU A 1 201 ? -11.440 -8.490 -8.539 1.00 93.88 201 LEU A N 1
ATOM 1496 C CA . LEU A 1 201 ? -11.708 -7.243 -9.231 1.00 93.88 201 LEU A CA 1
ATOM 1497 C C . LEU A 1 201 ? -11.370 -6.056 -8.331 1.00 93.88 201 LEU A C 1
ATOM 1499 O O . LEU A 1 201 ? -11.797 -5.968 -7.175 1.00 93.88 201 LEU A O 1
ATOM 1503 N N . ALA A 1 202 ? -10.608 -5.142 -8.904 1.00 93.69 202 ALA A N 1
ATOM 1504 C CA . ALA A 1 202 ? -10.203 -3.879 -8.330 1.00 93.69 202 ALA A CA 1
ATOM 1505 C C . ALA A 1 202 ? -10.398 -2.786 -9.382 1.00 93.69 202 ALA A C 1
ATOM 1507 O O . ALA A 1 202 ? -10.311 -3.037 -10.582 1.00 93.69 202 ALA A O 1
ATOM 1508 N N . TYR A 1 203 ? -10.665 -1.565 -8.927 1.00 96.62 203 TYR A N 1
ATOM 1509 C CA . TYR A 1 203 ? -10.774 -0.412 -9.812 1.00 96.62 203 TYR A CA 1
ATOM 1510 C C . TYR A 1 203 ? -9.700 0.613 -9.475 1.00 96.62 203 TYR A C 1
ATOM 1512 O O . TYR A 1 203 ? -9.618 1.100 -8.338 1.00 96.62 203 TYR A O 1
ATOM 1520 N N . VAL A 1 204 ? -8.902 0.953 -10.476 1.00 98.19 204 VAL A N 1
ATOM 1521 C CA . VAL A 1 204 ? -7.903 2.015 -10.425 1.00 98.19 204 VAL A CA 1
ATOM 1522 C C . VAL A 1 204 ? -8.393 3.132 -11.334 1.00 98.19 204 VAL A C 1
ATOM 1524 O O . VAL A 1 204 ? -8.574 2.933 -12.527 1.00 98.19 204 VAL A O 1
ATOM 1527 N N . GLY A 1 205 ? -8.654 4.302 -10.761 1.00 97.81 205 GLY A N 1
ATOM 1528 C CA . GLY A 1 205 ? -9.151 5.445 -11.519 1.00 97.81 205 GLY A CA 1
ATOM 1529 C C . GLY A 1 205 ? -8.055 6.117 -12.336 1.00 97.81 205 GLY A C 1
ATOM 1530 O O . GLY A 1 205 ? -8.273 6.421 -13.501 1.00 97.81 205 GLY A O 1
ATOM 1531 N N . ASP A 1 206 ? -6.888 6.331 -11.728 1.00 98.12 206 ASP A N 1
ATOM 1532 C CA . ASP A 1 206 ? -5.754 6.991 -12.376 1.00 98.12 206 ASP A CA 1
ATOM 1533 C C . ASP A 1 206 ? -4.426 6.581 -11.726 1.00 98.12 206 ASP A C 1
ATOM 1535 O O . ASP A 1 206 ? -4.360 6.313 -10.518 1.00 98.12 206 ASP A O 1
ATOM 1539 N N . ILE A 1 207 ? -3.362 6.565 -12.527 1.00 98.31 207 ILE A N 1
ATOM 1540 C CA . ILE A 1 207 ? -1.983 6.417 -12.066 1.00 98.31 207 ILE A CA 1
ATOM 1541 C C . ILE A 1 207 ? -1.134 7.472 -12.769 1.00 98.31 207 ILE A C 1
ATOM 1543 O O . ILE A 1 207 ? -0.908 7.411 -13.977 1.00 98.31 207 ILE A O 1
ATOM 1547 N N . LYS A 1 208 ? -0.559 8.382 -11.986 1.00 96.44 208 LYS A N 1
ATOM 1548 C CA . LYS A 1 208 ? 0.392 9.374 -12.481 1.00 96.44 208 LYS A CA 1
ATOM 1549 C C . LYS A 1 208 ? 1.808 8.992 -12.082 1.00 96.44 208 LYS A C 1
ATOM 1551 O O . LYS A 1 208 ? 2.126 8.982 -10.892 1.00 96.44 208 LYS A O 1
ATOM 1556 N N . LEU A 1 209 ? 2.678 8.746 -13.063 1.00 96.69 209 LEU A N 1
ATOM 1557 C CA . LEU A 1 209 ? 4.120 8.699 -12.817 1.00 96.69 209 LEU A CA 1
ATOM 1558 C C . LEU A 1 209 ? 4.604 10.110 -12.475 1.00 96.69 209 LEU A C 1
ATOM 1560 O O . LEU A 1 209 ? 4.473 11.032 -13.278 1.00 96.69 209 LEU A O 1
ATOM 1564 N N . LEU A 1 210 ? 5.138 10.280 -11.272 1.00 92.56 210 LEU A N 1
ATOM 1565 C CA . LEU A 1 210 ? 5.639 11.566 -10.789 1.00 92.56 210 LEU A CA 1
ATOM 1566 C C . LEU A 1 210 ? 7.137 11.697 -11.029 1.00 92.56 210 LEU A C 1
ATOM 1568 O O . LEU A 1 210 ? 7.616 12.761 -11.413 1.00 92.56 210 LEU A O 1
ATOM 1572 N N . HIS A 1 211 ? 7.860 10.604 -10.796 1.00 91.19 211 HIS A N 1
ATOM 1573 C CA . HIS A 1 211 ? 9.307 10.575 -10.862 1.00 91.19 211 HIS A CA 1
ATOM 1574 C C . HIS A 1 211 ? 9.809 9.188 -11.249 1.00 91.19 211 HIS A C 1
ATOM 1576 O O . HIS A 1 211 ? 9.270 8.183 -10.783 1.00 91.19 211 HIS A O 1
ATOM 1582 N N . PHE A 1 212 ? 10.875 9.146 -12.035 1.00 94.88 212 PHE A N 1
ATOM 1583 C CA . PHE A 1 212 ? 11.697 7.971 -12.274 1.00 94.88 212 PHE A CA 1
ATOM 1584 C C . PHE A 1 212 ? 13.171 8.383 -12.278 1.00 94.88 212 PHE A C 1
ATOM 1586 O O . PHE A 1 212 ? 13.523 9.445 -12.794 1.00 94.88 212 PHE A O 1
ATOM 1593 N N . GLU A 1 213 ? 14.023 7.530 -11.725 1.00 91.62 213 GLU A N 1
ATOM 1594 C CA . GLU A 1 213 ? 15.475 7.634 -11.817 1.00 91.62 213 GLU A CA 1
ATOM 1595 C C . GLU A 1 213 ? 16.071 6.244 -12.050 1.00 91.62 213 GLU A C 1
ATOM 1597 O O . GLU A 1 213 ? 15.715 5.283 -11.363 1.00 91.62 213 GLU A O 1
ATOM 1602 N N . ASN A 1 214 ? 16.999 6.137 -12.999 1.00 92.50 214 ASN A N 1
ATOM 1603 C CA . ASN A 1 214 ? 17.849 4.967 -13.176 1.00 92.50 214 ASN A CA 1
ATOM 1604 C C . ASN A 1 214 ? 19.313 5.392 -13.010 1.00 92.50 214 ASN A C 1
ATOM 1606 O O . ASN A 1 214 ? 19.892 5.960 -13.936 1.00 92.50 214 ASN A O 1
ATOM 1610 N N . PRO A 1 215 ? 19.935 5.113 -11.853 1.00 87.06 215 PRO A N 1
ATOM 1611 C CA . PRO A 1 215 ? 21.326 5.484 -11.612 1.00 87.06 215 PRO A CA 1
ATOM 1612 C C . PRO A 1 215 ? 22.316 4.861 -12.605 1.00 87.06 215 PRO A C 1
ATOM 1614 O O . PRO A 1 215 ? 23.340 5.473 -12.893 1.00 87.06 215 PRO A O 1
ATOM 1617 N N . ALA A 1 216 ? 22.022 3.670 -13.142 1.00 87.12 216 ALA A N 1
ATOM 1618 C CA . ALA A 1 216 ? 22.922 2.964 -14.054 1.00 87.12 216 ALA A CA 1
ATOM 1619 C C . ALA A 1 216 ? 23.001 3.625 -15.439 1.00 87.12 216 ALA A C 1
ATOM 1621 O O . ALA A 1 216 ? 24.066 3.642 -16.048 1.00 87.12 216 ALA A O 1
ATOM 1622 N N . THR A 1 217 ? 21.889 4.182 -15.926 1.00 90.56 217 THR A N 1
ATOM 1623 C CA . THR A 1 217 ? 21.828 4.905 -17.209 1.00 90.56 217 THR A CA 1
ATOM 1624 C C . THR A 1 217 ? 21.850 6.422 -17.043 1.00 90.56 217 THR A C 1
ATOM 1626 O O . THR A 1 217 ? 21.796 7.142 -18.035 1.00 90.56 217 THR A O 1
ATOM 1629 N N . GLN A 1 218 ? 21.881 6.910 -15.799 1.00 91.19 218 GLN A N 1
ATOM 1630 C CA . GLN A 1 218 ? 21.715 8.321 -15.432 1.00 91.19 218 GLN A CA 1
ATOM 1631 C C . GLN A 1 218 ? 20.406 8.951 -15.944 1.00 91.19 218 GLN A C 1
ATOM 1633 O O . GLN A 1 218 ? 20.272 10.173 -15.98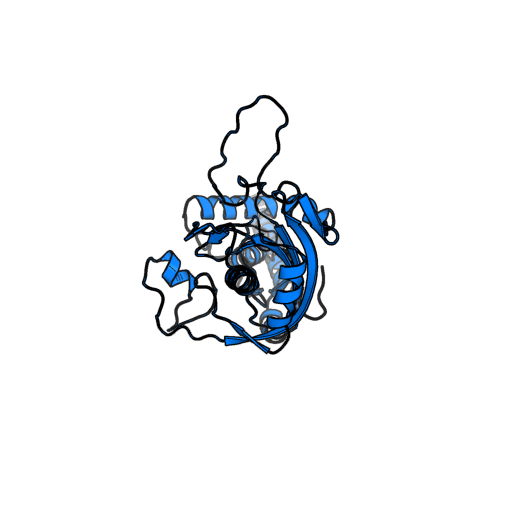5 1.00 91.19 218 GLN A O 1
ATOM 1638 N N . GLN A 1 219 ? 19.416 8.134 -16.319 1.00 92.62 219 GLN A N 1
ATOM 1639 C CA . GLN A 1 219 ? 18.133 8.640 -16.781 1.00 92.62 219 GLN A CA 1
ATOM 1640 C C . GLN A 1 219 ? 17.324 9.188 -15.607 1.00 92.62 219 GLN A C 1
ATOM 1642 O O . GLN A 1 219 ? 17.204 8.546 -14.560 1.00 92.62 219 GLN A O 1
ATOM 1647 N N . GLN A 1 220 ? 16.682 10.330 -15.829 1.00 93.31 220 GLN A N 1
ATOM 1648 C CA . GLN A 1 220 ? 15.727 10.911 -14.902 1.00 93.31 220 GLN A CA 1
ATOM 1649 C C . GLN A 1 220 ? 14.495 11.403 -15.663 1.00 93.31 220 GLN A C 1
ATOM 1651 O O . GLN A 1 220 ? 14.609 11.973 -16.745 1.00 93.31 220 GLN A O 1
ATOM 1656 N N . LEU A 1 221 ? 13.313 11.187 -15.091 1.00 92.81 221 LEU A N 1
ATOM 1657 C CA . LEU A 1 221 ? 12.045 11.663 -15.634 1.00 92.81 221 LEU A CA 1
ATOM 1658 C C . LEU A 1 221 ? 11.177 12.223 -14.507 1.00 92.81 221 LEU A C 1
ATOM 1660 O O . LEU A 1 221 ? 11.107 11.651 -13.415 1.00 92.81 221 LEU A O 1
ATOM 1664 N N . GLY A 1 222 ? 10.490 13.333 -14.782 1.00 90.50 222 GLY A N 1
ATOM 1665 C CA . GLY A 1 222 ? 9.624 14.002 -13.815 1.00 90.50 222 GLY A CA 1
ATOM 1666 C C . GLY A 1 222 ? 10.383 14.590 -12.621 1.00 90.50 222 GLY A C 1
ATOM 16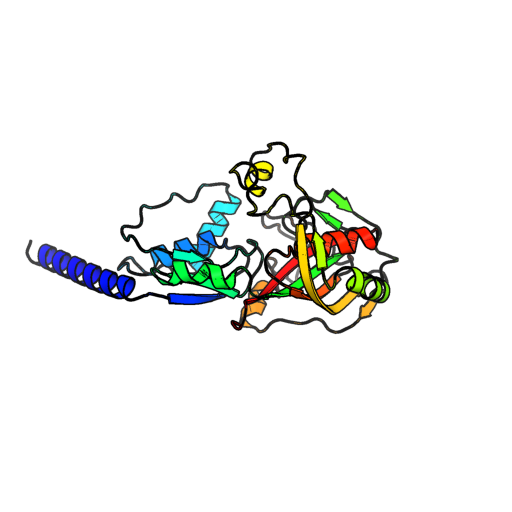67 O O . GLY A 1 222 ? 11.599 14.768 -12.656 1.00 90.50 222 GLY A O 1
ATOM 1668 N N . GLN A 1 223 ? 9.655 14.904 -11.553 1.00 81.38 223 GLN A N 1
ATOM 1669 C CA . GLN A 1 223 ? 10.212 15.508 -10.344 1.00 81.38 223 GLN A CA 1
ATOM 1670 C C . GLN A 1 223 ? 9.802 14.707 -9.120 1.00 81.38 223 GLN A C 1
ATOM 1672 O O . GLN A 1 223 ? 8.636 14.343 -8.948 1.00 81.38 223 GLN A O 1
ATOM 1677 N N . ARG A 1 224 ? 10.777 14.451 -8.247 1.00 77.75 224 ARG A N 1
ATOM 1678 C CA . ARG A 1 224 ? 10.529 13.777 -6.979 1.00 77.75 224 ARG A CA 1
ATOM 1679 C C . ARG A 1 224 ? 9.575 14.620 -6.140 1.00 77.75 224 ARG A C 1
ATOM 1681 O O . ARG A 1 224 ? 9.848 15.784 -5.861 1.00 77.75 224 ARG A O 1
ATOM 1688 N N . VAL A 1 225 ? 8.479 14.009 -5.700 1.00 75.06 225 VAL A N 1
ATOM 1689 C CA . VAL A 1 225 ? 7.576 14.650 -4.749 1.00 75.06 225 VAL A CA 1
ATOM 1690 C C . VAL A 1 225 ? 8.121 14.405 -3.353 1.00 75.06 225 VAL A C 1
ATOM 1692 O O . VAL A 1 225 ? 8.124 13.280 -2.842 1.00 75.06 225 VAL A O 1
ATOM 1695 N N . THR A 1 226 ? 8.598 15.486 -2.747 1.00 67.56 226 THR A N 1
ATOM 1696 C CA . THR A 1 226 ? 8.910 15.537 -1.322 1.00 67.56 226 THR A CA 1
ATOM 1697 C C . THR A 1 226 ? 7.627 15.862 -0.578 1.00 67.56 226 THR A C 1
ATOM 1699 O O . THR A 1 226 ? 6.908 16.797 -0.926 1.00 67.56 226 THR A O 1
ATOM 1702 N N . LEU A 1 227 ? 7.307 15.061 0.430 1.00 59.78 227 LEU A N 1
ATOM 1703 C CA . LEU A 1 227 ? 6.134 15.316 1.254 1.00 59.78 227 LEU A CA 1
ATOM 1704 C C . LEU A 1 227 ? 6.398 16.500 2.202 1.00 59.78 227 LEU A C 1
ATOM 1706 O O . LEU A 1 227 ? 7.558 16.758 2.527 1.00 59.78 227 LEU A O 1
ATOM 1710 N N . PRO A 1 228 ? 5.346 17.200 2.669 1.00 53.62 228 PRO A N 1
ATOM 1711 C CA . PRO A 1 228 ? 5.465 18.255 3.676 1.00 53.62 228 PRO A CA 1
ATOM 1712 C C . PRO A 1 228 ? 6.299 17.837 4.893 1.00 53.62 228 PRO A C 1
ATOM 1714 O O . PRO A 1 228 ? 6.353 16.654 5.221 1.00 53.62 228 PRO A O 1
ATOM 1717 N N . ALA A 1 229 ? 6.889 18.805 5.604 1.00 55.81 229 ALA A N 1
ATOM 1718 C CA . ALA A 1 229 ? 7.802 18.564 6.728 1.00 55.81 229 ALA A CA 1
ATOM 1719 C C . ALA A 1 229 ? 7.229 17.635 7.815 1.00 55.81 229 ALA A C 1
ATOM 1721 O O . ALA A 1 229 ? 7.957 16.807 8.348 1.00 55.81 229 ALA A O 1
ATOM 1722 N N . GLN A 1 230 ? 5.914 17.665 8.066 1.00 53.59 230 GLN A N 1
ATOM 1723 C CA . GLN A 1 230 ? 5.260 16.728 8.995 1.00 53.59 230 GLN A CA 1
ATOM 1724 C C . GLN A 1 230 ? 5.344 15.247 8.571 1.00 53.59 230 GLN A C 1
ATOM 1726 O O . GLN A 1 230 ? 5.009 14.358 9.352 1.00 53.59 230 GLN A O 1
ATOM 1731 N N . TYR A 1 231 ? 5.749 14.986 7.325 1.00 50.41 231 TYR A N 1
ATOM 1732 C CA . TYR A 1 231 ? 6.104 13.676 6.801 1.00 50.41 231 TYR A CA 1
ATOM 1733 C C . TYR A 1 231 ? 7.593 13.537 6.483 1.00 50.41 231 TYR A C 1
ATOM 1735 O O . TYR A 1 231 ? 8.017 12.439 6.135 1.00 50.41 231 TYR A O 1
ATOM 1743 N N . ALA A 1 232 ? 8.390 14.606 6.568 1.00 48.84 232 ALA A N 1
ATOM 1744 C CA . ALA A 1 232 ? 9.811 14.555 6.245 1.00 48.84 232 ALA A CA 1
ATOM 1745 C C . ALA A 1 232 ? 10.525 13.523 7.122 1.00 48.84 232 ALA A C 1
ATOM 1747 O O . ALA A 1 232 ? 11.181 12.657 6.563 1.00 48.84 232 ALA A O 1
ATOM 1748 N N . ASP A 1 233 ? 10.265 13.475 8.429 1.00 43.19 233 ASP A N 1
ATOM 1749 C CA . ASP A 1 233 ? 10.846 12.471 9.341 1.00 43.19 233 ASP A CA 1
ATOM 1750 C C . ASP A 1 233 ? 10.519 11.011 8.954 1.00 43.19 233 ASP A C 1
ATOM 1752 O O . ASP A 1 233 ? 11.192 10.067 9.370 1.00 43.19 233 ASP A O 1
ATOM 1756 N N . TYR A 1 234 ? 9.476 10.799 8.143 1.00 47.75 234 TYR A N 1
ATOM 1757 C CA . TYR A 1 234 ? 9.063 9.477 7.671 1.00 47.75 234 TYR A CA 1
ATOM 1758 C C . TYR A 1 234 ? 9.742 9.051 6.358 1.00 47.75 234 TYR A C 1
ATOM 1760 O O . TYR A 1 234 ? 9.780 7.853 6.072 1.00 47.75 234 TYR A O 1
ATOM 1768 N N . TYR A 1 235 ? 10.280 9.989 5.565 1.00 46.81 235 TYR A N 1
ATOM 1769 C CA . TYR A 1 235 ? 10.813 9.719 4.214 1.00 46.81 235 TYR A CA 1
ATOM 1770 C C . TYR A 1 235 ? 12.202 10.327 3.937 1.00 46.81 235 TYR A C 1
ATOM 1772 O O . TYR A 1 235 ? 12.968 9.755 3.159 1.00 46.81 235 TYR A O 1
ATOM 1780 N N . ALA A 1 236 ? 12.545 11.452 4.564 1.00 40.09 236 ALA A N 1
ATOM 1781 C CA . ALA A 1 236 ? 13.887 12.019 4.648 1.00 40.09 236 ALA A CA 1
ATOM 1782 C C . ALA A 1 236 ? 14.584 11.420 5.883 1.00 40.09 236 ALA A C 1
ATOM 1784 O O . ALA A 1 236 ? 14.223 11.711 7.015 1.00 40.09 236 ALA A O 1
ATOM 1785 N N . GLY A 1 237 ? 15.531 10.505 5.651 1.00 45.81 237 GLY A N 1
ATOM 1786 C CA . GLY A 1 237 ? 16.208 9.745 6.714 1.00 45.81 237 GLY A CA 1
ATOM 1787 C C . GLY A 1 237 ? 15.468 8.483 7.175 1.00 45.81 237 GLY A C 1
ATOM 1788 O O . GLY A 1 237 ? 15.788 7.940 8.228 1.00 45.81 237 GLY A O 1
ATOM 1789 N N . GLY A 1 238 ? 14.474 8.005 6.409 1.00 35.69 238 GLY A N 1
ATOM 1790 C CA . GLY A 1 238 ? 13.611 6.881 6.786 1.00 35.69 238 GLY A CA 1
ATOM 1791 C C . GLY A 1 238 ? 14.391 5.722 7.410 1.00 35.69 238 GLY A C 1
ATOM 1792 O O . GLY A 1 238 ? 15.094 5.012 6.712 1.00 35.69 238 GLY A O 1
ATOM 1793 N N . ARG A 1 239 ? 14.287 5.541 8.731 1.00 42.84 239 ARG A N 1
ATOM 1794 C CA . ARG A 1 239 ? 14.974 4.482 9.500 1.00 42.84 239 ARG A CA 1
ATOM 1795 C C . ARG A 1 239 ? 16.522 4.433 9.417 1.00 42.84 239 ARG A C 1
ATOM 1797 O O . ARG A 1 239 ? 17.076 3.541 10.057 1.00 42.84 239 ARG A O 1
ATOM 1804 N N . TYR A 1 240 ? 17.205 5.371 8.750 1.00 37.09 240 TYR A N 1
ATOM 1805 C CA . TYR A 1 240 ? 18.670 5.428 8.624 1.00 37.09 240 TYR A CA 1
ATOM 1806 C C . TYR A 1 240 ? 19.176 6.873 8.766 1.00 37.09 240 TYR A C 1
ATOM 1808 O O . TYR A 1 240 ? 18.845 7.735 7.952 1.00 37.09 240 TYR A O 1
ATOM 1816 N N . GLU A 1 241 ? 19.999 7.120 9.789 1.00 29.78 241 GLU A N 1
ATOM 1817 C CA . GLU A 1 241 ? 20.843 8.316 9.858 1.00 29.78 241 GLU A CA 1
ATOM 1818 C C . GLU A 1 241 ? 21.992 8.186 8.857 1.00 29.78 241 GLU A C 1
ATOM 1820 O O . GLU A 1 241 ? 22.624 7.134 8.742 1.00 29.78 241 GLU A O 1
ATOM 1825 N N . TRP A 1 242 ? 22.272 9.274 8.149 1.00 31.53 242 TRP A N 1
ATOM 1826 C CA . TRP A 1 242 ? 23.505 9.434 7.399 1.00 31.53 242 TRP A CA 1
ATOM 1827 C C . TRP A 1 242 ? 24.504 10.151 8.308 1.00 31.53 242 TRP A C 1
ATOM 1829 O O . TRP A 1 242 ? 24.263 11.294 8.692 1.00 31.53 242 TRP A O 1
ATOM 1839 N N . ILE A 1 243 ? 25.588 9.474 8.691 1.00 32.00 243 ILE A N 1
ATOM 1840 C CA . ILE A 1 243 ? 26.699 10.099 9.414 1.00 32.00 243 ILE A CA 1
ATOM 1841 C C . ILE A 1 243 ? 27.831 10.282 8.409 1.00 32.00 243 ILE A C 1
ATOM 1843 O O . ILE A 1 243 ? 28.428 9.314 7.940 1.00 32.00 243 ILE A O 1
ATOM 1847 N N . GLU A 1 244 ? 28.096 11.534 8.052 1.00 29.88 244 GLU A N 1
ATOM 1848 C CA . GLU A 1 244 ? 29.220 11.903 7.202 1.00 29.88 244 GLU A CA 1
ATOM 1849 C C . GLU A 1 244 ? 30.490 11.946 8.058 1.00 29.88 244 GLU A C 1
ATOM 1851 O O . GLU A 1 244 ? 30.688 12.854 8.863 1.00 29.88 244 GLU A O 1
ATOM 1856 N N . GLY A 1 245 ? 31.335 10.923 7.932 1.00 35.69 245 GLY A N 1
ATOM 1857 C CA . GLY A 1 245 ? 32.634 10.895 8.597 1.00 35.69 245 GLY A CA 1
ATOM 1858 C C . GLY A 1 245 ? 33.116 9.487 8.922 1.00 35.69 245 GLY A C 1
ATOM 1859 O O . GLY A 1 245 ? 32.508 8.785 9.720 1.00 35.69 245 GLY A O 1
ATOM 1860 N N . ALA A 1 246 ? 34.256 9.124 8.327 1.00 32.38 246 ALA A N 1
ATOM 1861 C CA . ALA A 1 246 ? 35.069 7.945 8.630 1.00 32.38 246 ALA A CA 1
ATOM 1862 C C . ALA A 1 246 ? 34.413 6.572 8.390 1.00 32.38 246 ALA A C 1
ATOM 1864 O O . ALA A 1 246 ? 34.225 5.815 9.328 1.00 32.38 246 ALA A O 1
ATOM 1865 N N . GLY A 1 247 ? 34.154 6.229 7.122 1.00 30.59 247 GLY A N 1
ATOM 1866 C CA . GLY A 1 247 ? 34.459 4.907 6.534 1.00 30.59 247 GLY A CA 1
ATOM 1867 C C . GLY A 1 247 ? 33.942 3.602 7.174 1.00 30.59 247 GLY A C 1
ATOM 1868 O O . GLY A 1 247 ? 34.240 2.541 6.636 1.00 30.59 247 GLY A O 1
ATOM 1869 N N . GLU A 1 248 ? 33.170 3.632 8.258 1.00 26.34 248 GLU A N 1
ATOM 1870 C CA . GLU A 1 248 ? 32.667 2.465 8.981 1.00 26.34 248 GLU A CA 1
ATOM 1871 C C . GLU A 1 248 ? 31.181 2.637 9.309 1.00 26.34 248 GLU A C 1
ATOM 1873 O O . GLU A 1 248 ? 30.749 3.621 9.907 1.00 26.34 248 GLU A O 1
ATOM 1878 N N . MET A 1 249 ? 30.381 1.641 8.926 1.00 33.75 249 MET A N 1
ATOM 1879 C CA . MET A 1 249 ? 28.930 1.643 9.090 1.00 33.75 249 MET A CA 1
ATOM 1880 C C . MET A 1 249 ? 28.529 0.663 10.199 1.00 33.75 249 MET A C 1
ATOM 1882 O O . MET A 1 249 ? 28.846 -0.526 10.127 1.00 33.75 249 MET A O 1
ATOM 1886 N N . ARG A 1 250 ? 27.799 1.134 11.219 1.00 26.81 250 ARG A N 1
ATOM 1887 C CA . ARG A 1 250 ? 27.241 0.277 12.281 1.00 26.81 250 ARG A CA 1
ATOM 1888 C C . ARG A 1 250 ? 25.764 -0.022 12.023 1.00 26.81 250 ARG A C 1
ATOM 1890 O O . ARG A 1 250 ? 24.946 0.886 11.907 1.00 26.81 250 ARG A O 1
ATOM 1897 N N . LEU A 1 251 ? 25.438 -1.315 11.944 1.00 32.09 251 LEU A N 1
ATOM 1898 C CA . LEU A 1 251 ? 24.083 -1.831 11.743 1.00 32.09 251 LEU A CA 1
ATOM 1899 C C . LEU A 1 251 ? 23.169 -1.532 12.941 1.00 32.09 251 LEU A C 1
ATOM 1901 O O . LEU A 1 251 ? 23.457 -1.928 14.069 1.00 32.09 251 LEU A O 1
ATOM 1905 N N . GLY A 1 252 ? 21.988 -0.978 12.667 1.00 34.19 252 GLY A N 1
ATOM 1906 C CA . GLY A 1 252 ? 20.787 -1.330 13.426 1.00 34.19 252 GLY A CA 1
ATOM 1907 C C . GLY A 1 252 ? 20.216 -2.664 12.919 1.00 34.19 252 GLY A C 1
ATOM 1908 O O . GLY A 1 252 ? 20.328 -2.975 11.737 1.00 34.19 252 GLY A O 1
ATOM 1909 N N . GLU A 1 253 ? 19.590 -3.458 13.792 1.00 32.88 253 GLU A N 1
ATOM 1910 C CA . GLU A 1 253 ? 19.169 -4.858 13.547 1.00 32.88 253 GLU A CA 1
ATOM 1911 C C . GLU A 1 253 ? 18.031 -5.091 12.513 1.00 32.88 253 GLU A C 1
ATOM 1913 O O . GLU A 1 253 ? 17.310 -6.084 12.596 1.00 32.88 253 GLU A O 1
ATOM 1918 N N . VAL A 1 254 ? 17.816 -4.213 11.532 1.00 34.59 254 VAL A N 1
ATOM 1919 C CA . VAL A 1 254 ? 16.868 -4.484 10.435 1.00 34.59 254 VAL A CA 1
ATOM 1920 C C . VAL A 1 254 ? 17.561 -4.222 9.103 1.00 34.59 254 VAL A C 1
ATOM 1922 O O . VAL A 1 254 ? 17.625 -3.093 8.618 1.00 34.59 254 VAL A O 1
ATOM 1925 N N . MET A 1 255 ? 18.098 -5.288 8.510 1.00 34.19 255 MET A N 1
ATOM 1926 C CA . MET A 1 255 ? 18.494 -5.292 7.105 1.00 34.19 255 MET A CA 1
ATOM 1927 C C . MET A 1 255 ? 17.224 -5.190 6.254 1.00 34.19 255 MET A C 1
ATOM 1929 O O . MET A 1 255 ? 16.417 -6.115 6.263 1.00 34.19 255 MET A O 1
ATOM 1933 N N . THR A 1 256 ? 17.045 -4.096 5.511 1.00 45.66 256 THR A N 1
ATOM 1934 C CA . THR A 1 256 ? 16.124 -4.091 4.365 1.00 45.66 256 THR A CA 1
ATOM 1935 C C . THR A 1 256 ? 16.947 -4.113 3.069 1.00 45.66 256 THR A C 1
ATOM 1937 O O . THR A 1 256 ? 17.973 -3.432 2.994 1.00 45.66 256 THR A O 1
ATOM 1940 N N . PRO A 1 257 ? 16.534 -4.862 2.031 1.00 40.31 257 PRO A N 1
ATOM 1941 C CA . PRO A 1 257 ? 17.263 -4.990 0.756 1.00 40.31 257 PRO A CA 1
ATOM 1942 C C . PRO A 1 257 ? 17.539 -3.677 0.005 1.00 40.31 257 PRO A C 1
ATOM 1944 O O . PRO A 1 257 ? 18.397 -3.615 -0.870 1.00 40.31 257 PRO A O 1
ATOM 1947 N N . PHE A 1 258 ? 16.779 -2.627 0.318 1.00 49.06 258 PHE A N 1
ATOM 1948 C CA . PHE A 1 258 ? 16.623 -1.429 -0.512 1.00 49.06 258 PHE A CA 1
ATOM 1949 C C . PHE A 1 258 ? 17.450 -0.236 -0.036 1.00 49.06 258 PHE A C 1
ATOM 1951 O O . PHE A 1 258 ? 17.709 0.678 -0.822 1.00 49.06 258 PHE A O 1
ATOM 1958 N N . ALA A 1 259 ? 17.852 -0.241 1.237 1.00 46.50 259 ALA A N 1
ATOM 1959 C CA . ALA A 1 259 ? 18.692 0.799 1.822 1.00 46.50 259 ALA A CA 1
ATOM 1960 C C . ALA A 1 259 ? 20.143 0.722 1.311 1.00 46.50 259 ALA A C 1
ATOM 1962 O O . ALA A 1 259 ? 20.804 1.747 1.197 1.00 46.50 259 ALA A O 1
ATOM 1963 N N . ASN A 1 260 ? 20.594 -0.475 0.910 1.00 43.69 260 ASN A N 1
ATOM 1964 C CA . ASN A 1 260 ? 21.995 -0.759 0.577 1.00 43.69 260 ASN A CA 1
ATOM 1965 C C . ASN A 1 260 ? 22.278 -0.905 -0.930 1.00 43.69 260 ASN A C 1
ATOM 1967 O O . ASN A 1 260 ? 23.407 -1.205 -1.307 1.00 43.69 260 ASN A O 1
ATOM 1971 N N . CYS A 1 261 ? 21.284 -0.707 -1.804 1.00 52.22 261 CYS A N 1
ATOM 1972 C CA . CYS A 1 261 ? 21.467 -0.778 -3.258 1.00 52.22 261 CYS A CA 1
ATOM 1973 C C . CYS A 1 261 ? 21.053 0.553 -3.915 1.00 52.22 261 CYS A C 1
ATOM 1975 O O . CYS A 1 261 ? 19.978 0.651 -4.519 1.00 52.22 261 CYS A O 1
ATOM 1977 N N . PRO A 1 262 ? 21.861 1.624 -3.754 1.00 57.09 262 PRO A N 1
ATOM 1978 C CA . PRO A 1 262 ? 21.530 2.948 -4.279 1.00 57.09 262 PRO A CA 1
ATOM 1979 C C . PRO A 1 262 ? 21.401 2.962 -5.805 1.00 57.09 262 PRO A C 1
ATOM 1981 O O . PRO A 1 262 ? 20.714 3.832 -6.329 1.00 57.09 262 PRO A O 1
ATOM 1984 N N . SER A 1 263 ? 21.999 1.985 -6.491 1.00 70.00 263 SER A N 1
ATOM 1985 C CA . SER A 1 263 ? 22.031 1.854 -7.948 1.00 70.00 263 SER A CA 1
ATOM 1986 C C . SER A 1 263 ? 20.742 1.321 -8.580 1.00 70.00 263 SER A C 1
ATOM 1988 O O . SER A 1 263 ? 20.598 1.408 -9.798 1.00 70.00 263 SER A O 1
ATOM 1990 N N . LEU A 1 264 ? 19.799 0.776 -7.801 1.00 84.56 264 LEU A N 1
ATOM 1991 C CA . LEU A 1 264 ? 18.551 0.262 -8.369 1.00 84.56 264 LEU A CA 1
ATOM 1992 C C . LEU A 1 264 ? 17.640 1.404 -8.834 1.00 84.56 264 LEU A C 1
ATOM 1994 O O . LEU A 1 264 ? 17.457 2.369 -8.079 1.00 84.56 264 LEU A O 1
ATOM 1998 N N . PRO A 1 265 ? 16.995 1.291 -10.011 1.00 91.50 265 PRO A N 1
ATOM 1999 C CA . PRO A 1 265 ? 16.064 2.306 -10.462 1.00 91.50 265 PRO A CA 1
ATOM 2000 C C . PRO A 1 265 ? 14.923 2.487 -9.464 1.00 91.50 265 PRO A C 1
ATOM 2002 O O . PRO A 1 265 ? 14.456 1.535 -8.826 1.00 91.50 265 PRO A O 1
ATOM 2005 N N . ARG A 1 266 ? 14.473 3.726 -9.318 1.00 90.50 266 ARG A N 1
ATOM 2006 C CA . ARG A 1 266 ? 13.388 4.119 -8.423 1.00 90.50 266 ARG A CA 1
ATOM 2007 C C . ARG A 1 266 ? 12.318 4.829 -9.226 1.00 90.50 266 ARG A C 1
ATOM 2009 O O . ARG A 1 266 ? 12.621 5.596 -10.131 1.00 90.50 266 ARG A O 1
ATOM 2016 N N . PHE A 1 267 ? 11.068 4.635 -8.828 1.00 93.69 267 PHE A N 1
ATOM 2017 C CA . PHE A 1 267 ? 9.978 5.470 -9.306 1.00 93.69 267 PHE A CA 1
ATOM 2018 C C . PHE A 1 267 ? 9.024 5.876 -8.189 1.00 93.69 267 PHE A C 1
ATOM 2020 O O . PHE A 1 267 ? 8.916 5.206 -7.157 1.00 93.69 267 PHE A O 1
ATOM 2027 N N . GLN A 1 268 ? 8.336 6.994 -8.408 1.00 92.94 268 GLN A N 1
ATOM 2028 C CA . GLN A 1 268 ? 7.225 7.457 -7.591 1.00 92.94 268 GLN A CA 1
ATOM 2029 C C . GLN A 1 268 ? 5.979 7.610 -8.446 1.00 92.94 268 GLN A C 1
ATOM 2031 O O . GLN A 1 268 ? 6.026 8.208 -9.523 1.00 92.94 268 GLN A O 1
ATOM 2036 N N . MET A 1 269 ? 4.856 7.127 -7.932 1.00 95.75 269 MET A N 1
ATOM 2037 C CA . MET A 1 269 ? 3.562 7.267 -8.583 1.00 95.75 269 MET A CA 1
ATOM 2038 C C . MET A 1 269 ? 2.487 7.720 -7.603 1.00 95.75 269 MET A C 1
ATOM 2040 O O . MET A 1 269 ? 2.493 7.344 -6.427 1.00 95.75 269 MET A O 1
ATOM 2044 N N . LEU A 1 270 ? 1.554 8.515 -8.115 1.00 95.56 270 LEU A N 1
ATOM 2045 C CA . LEU A 1 270 ? 0.295 8.814 -7.455 1.00 95.56 270 LEU A CA 1
ATOM 2046 C C . LEU A 1 270 ? -0.767 7.862 -8.002 1.00 95.56 270 LEU A C 1
ATOM 2048 O O . LEU A 1 270 ? -0.956 7.805 -9.212 1.00 95.56 270 LEU A O 1
ATOM 2052 N N . VAL A 1 271 ? -1.457 7.136 -7.129 1.00 97.94 271 VAL A N 1
ATOM 2053 C CA . VAL A 1 271 ? -2.477 6.154 -7.514 1.00 97.94 271 VAL A CA 1
ATOM 2054 C C . VAL A 1 271 ? -3.813 6.554 -6.909 1.00 97.94 271 VAL A C 1
ATOM 2056 O O . VAL A 1 271 ? -3.945 6.597 -5.685 1.00 97.94 271 VAL A O 1
ATOM 2059 N N . GLN A 1 272 ? -4.806 6.813 -7.754 1.00 97.69 272 GLN A N 1
ATOM 2060 C CA . GLN A 1 272 ? -6.197 7.004 -7.356 1.00 97.69 272 GLN A CA 1
ATOM 2061 C C . GLN A 1 272 ? -6.965 5.708 -7.600 1.00 97.69 272 GLN A C 1
ATOM 2063 O O . GLN A 1 272 ? -6.982 5.183 -8.710 1.00 97.69 272 GLN A O 1
ATOM 2068 N N . CYS A 1 273 ? -7.598 5.160 -6.569 1.00 97.31 273 CYS A N 1
ATOM 2069 C CA . CYS A 1 273 ? -8.203 3.832 -6.650 1.00 97.31 273 CYS A CA 1
ATOM 2070 C C . CYS A 1 273 ? -9.404 3.662 -5.714 1.00 97.31 273 CYS A C 1
ATOM 2072 O O . CYS A 1 273 ? -9.622 4.459 -4.802 1.00 97.31 273 CYS A O 1
ATOM 2074 N N . GLY A 1 274 ? -10.199 2.617 -5.946 1.00 94.50 274 GLY A N 1
ATOM 2075 C CA . GLY A 1 274 ? -11.337 2.250 -5.106 1.00 94.50 274 GLY A CA 1
ATOM 2076 C C . GLY A 1 274 ? -10.958 1.508 -3.815 1.00 94.50 274 GLY A C 1
ATOM 2077 O O . GLY A 1 274 ? -9.807 1.447 -3.376 1.00 94.50 274 GLY A O 1
ATOM 2078 N N . GLY A 1 275 ? -11.958 0.914 -3.163 1.00 89.50 275 GLY A N 1
ATOM 2079 C CA . GLY A 1 275 ? -11.732 -0.068 -2.100 1.00 89.50 275 GLY A CA 1
ATOM 2080 C C . GLY A 1 275 ? -11.071 -1.349 -2.619 1.00 89.50 275 GLY A C 1
ATOM 2081 O O . GLY A 1 275 ? -11.407 -1.824 -3.694 1.00 89.50 275 GLY A O 1
ATOM 2082 N N . GLY A 1 276 ? -10.158 -1.926 -1.831 1.00 87.62 276 GLY A N 1
ATOM 2083 C CA . GLY A 1 276 ? -9.613 -3.266 -2.091 1.00 87.62 276 GLY A CA 1
ATOM 2084 C C . GLY A 1 276 ? -8.384 -3.341 -2.999 1.00 87.62 276 GLY A C 1
ATOM 2085 O O . GLY A 1 276 ? -7.877 -4.439 -3.191 1.00 87.62 276 GLY A O 1
ATOM 2086 N N . VAL A 1 277 ? -7.872 -2.214 -3.503 1.00 94.31 277 VAL A N 1
ATOM 2087 C CA . VAL A 1 277 ? -6.641 -2.194 -4.311 1.00 94.31 277 VAL A CA 1
ATOM 2088 C C . VAL A 1 277 ? -5.404 -2.329 -3.421 1.00 94.31 277 VAL A C 1
ATOM 2090 O O . VAL A 1 277 ? -5.202 -1.544 -2.489 1.00 94.31 277 VAL A O 1
ATOM 2093 N N . TYR A 1 278 ? -4.555 -3.306 -3.725 1.00 94.75 278 TYR A N 1
ATOM 2094 C CA . TYR A 1 278 ? -3.254 -3.514 -3.102 1.00 94.75 278 TYR A CA 1
ATOM 2095 C C . TYR A 1 278 ? -2.165 -2.827 -3.930 1.00 94.75 278 TYR A C 1
ATOM 2097 O O . TYR A 1 278 ? -1.752 -3.315 -4.980 1.00 94.75 278 TYR A O 1
ATOM 2105 N N . ILE A 1 279 ? -1.654 -1.699 -3.431 1.00 96.75 279 ILE A N 1
ATOM 2106 C CA . ILE A 1 279 ? -0.587 -0.943 -4.108 1.00 96.75 279 ILE A CA 1
ATOM 2107 C C . ILE A 1 279 ? 0.712 -1.758 -4.211 1.00 96.75 279 ILE A C 1
ATOM 2109 O O . ILE A 1 279 ? 1.432 -1.651 -5.196 1.00 96.75 279 ILE A O 1
ATOM 2113 N N . ARG A 1 280 ? 0.976 -2.634 -3.235 1.00 94.94 280 ARG A N 1
ATOM 2114 C CA . ARG A 1 280 ? 2.103 -3.576 -3.267 1.00 94.94 280 ARG A CA 1
ATOM 2115 C C . ARG A 1 280 ? 2.034 -4.543 -4.450 1.00 94.94 280 ARG A C 1
ATOM 2117 O O . ARG A 1 280 ? 3.013 -4.662 -5.175 1.00 94.94 280 ARG A O 1
ATOM 2124 N N . SER A 1 281 ? 0.877 -5.171 -4.680 1.00 95.69 281 SER A N 1
ATOM 2125 C CA . SER A 1 281 ? 0.678 -6.047 -5.843 1.00 95.69 281 SER A CA 1
ATOM 2126 C C . SER A 1 281 ? 0.794 -5.262 -7.150 1.00 95.69 281 SER A C 1
ATOM 2128 O O . SER A 1 281 ? 1.481 -5.702 -8.056 1.00 95.69 281 SER A O 1
ATOM 2130 N N . LEU A 1 282 ? 0.233 -4.047 -7.217 1.00 97.12 282 LEU A N 1
ATOM 2131 C CA . LEU A 1 282 ? 0.385 -3.174 -8.388 1.00 97.12 282 LEU A CA 1
ATOM 2132 C C . LEU A 1 282 ? 1.865 -2.907 -8.723 1.00 97.12 282 LEU A C 1
ATOM 2134 O O . LEU A 1 282 ? 2.270 -3.028 -9.874 1.00 97.12 282 LEU A O 1
ATOM 2138 N N . VAL A 1 283 ? 2.683 -2.573 -7.719 1.00 97.19 283 VAL A N 1
ATOM 2139 C CA . VAL A 1 283 ? 4.133 -2.387 -7.897 1.00 97.19 283 VAL A CA 1
ATOM 2140 C C . VAL A 1 283 ? 4.799 -3.674 -8.377 1.00 97.19 283 VAL A C 1
ATOM 2142 O O . VAL A 1 283 ? 5.565 -3.629 -9.337 1.00 97.19 283 VAL A O 1
ATOM 2145 N N . HIS A 1 284 ? 4.509 -4.802 -7.728 1.00 96.06 284 HIS A N 1
ATOM 2146 C CA . HIS A 1 284 ? 5.048 -6.106 -8.104 1.00 96.06 284 HIS A CA 1
ATOM 2147 C C . HIS A 1 284 ? 4.746 -6.442 -9.572 1.00 96.06 284 HIS A C 1
ATOM 2149 O O . HIS A 1 284 ? 5.657 -6.784 -10.327 1.00 96.06 284 HIS A O 1
ATOM 2155 N N . ASP A 1 285 ? 3.494 -6.271 -9.994 1.00 96.75 285 ASP A N 1
ATOM 2156 C CA . ASP A 1 285 ? 3.029 -6.627 -11.333 1.00 96.75 285 ASP A CA 1
ATOM 2157 C C . ASP A 1 285 ? 3.637 -5.711 -12.407 1.00 96.75 285 ASP A C 1
ATOM 2159 O O . ASP A 1 285 ? 4.017 -6.185 -13.479 1.00 96.75 285 ASP A O 1
ATOM 2163 N N . ILE A 1 286 ? 3.825 -4.417 -12.111 1.00 97.38 286 ILE A N 1
ATOM 2164 C CA . ILE A 1 286 ? 4.599 -3.501 -12.966 1.00 97.38 286 ILE A CA 1
ATOM 2165 C C . ILE A 1 286 ? 6.023 -4.039 -13.165 1.00 97.38 286 ILE A C 1
ATOM 2167 O O . ILE A 1 286 ? 6.504 -4.121 -14.296 1.00 97.38 286 ILE A O 1
ATOM 2171 N N . GLY A 1 287 ? 6.695 -4.432 -12.080 1.00 96.56 287 GLY A N 1
ATOM 2172 C CA . GLY A 1 287 ? 8.045 -4.994 -12.142 1.00 96.56 287 GLY A CA 1
ATOM 2173 C C . GLY A 1 287 ? 8.120 -6.311 -12.915 1.00 96.56 287 GLY A C 1
ATOM 2174 O O . GLY A 1 287 ? 9.097 -6.546 -13.627 1.00 96.56 287 GLY A O 1
ATOM 2175 N N . ALA A 1 288 ? 7.088 -7.150 -12.803 1.00 95.50 288 ALA A N 1
ATOM 2176 C CA . ALA A 1 288 ? 6.973 -8.398 -13.549 1.00 95.50 288 ALA A CA 1
ATOM 2177 C C . ALA A 1 288 ? 6.818 -8.146 -15.058 1.00 95.50 288 ALA A C 1
ATOM 2179 O O . ALA A 1 288 ? 7.521 -8.769 -15.850 1.00 95.50 288 ALA A O 1
ATOM 2180 N N . ILE A 1 289 ? 5.974 -7.187 -15.463 1.00 96.44 289 ILE A N 1
ATOM 2181 C CA . ILE A 1 289 ? 5.808 -6.799 -16.877 1.00 96.44 289 ILE A CA 1
ATOM 2182 C C . ILE A 1 289 ? 7.106 -6.220 -17.453 1.00 96.44 289 ILE A C 1
ATOM 2184 O O . ILE A 1 289 ? 7.448 -6.510 -18.596 1.00 96.44 289 ILE A O 1
ATOM 2188 N N . LEU A 1 290 ? 7.844 -5.437 -16.663 1.00 96.19 290 LEU A N 1
ATOM 2189 C CA . LEU A 1 290 ? 9.147 -4.892 -17.056 1.00 96.19 290 LEU A CA 1
ATOM 2190 C C . LEU A 1 290 ? 10.283 -5.931 -17.013 1.00 96.19 290 LEU A C 1
ATOM 2192 O O . LEU A 1 290 ? 11.410 -5.610 -17.381 1.00 96.19 290 LEU A O 1
ATOM 2196 N N . GLY A 1 291 ? 10.019 -7.156 -16.545 1.00 95.12 291 GLY A N 1
ATOM 2197 C CA . GLY A 1 291 ? 10.980 -8.262 -16.532 1.00 95.12 291 GLY A CA 1
ATOM 2198 C C . GLY A 1 291 ? 12.123 -8.131 -15.519 1.00 95.12 291 GLY A C 1
ATOM 2199 O O . GLY A 1 291 ? 13.051 -8.935 -15.546 1.00 95.12 291 GLY A O 1
ATOM 2200 N N . CYS A 1 292 ? 12.081 -7.143 -14.621 1.00 93.38 292 CYS A N 1
ATOM 2201 C CA . CYS A 1 292 ? 13.141 -6.895 -13.637 1.00 93.38 292 CYS A CA 1
ATOM 2202 C C . CYS A 1 292 ? 12.696 -7.119 -12.183 1.00 93.38 292 CYS A C 1
ATOM 2204 O O . CYS A 1 292 ? 13.528 -7.131 -11.276 1.00 93.38 292 CYS A O 1
ATOM 2206 N N . GLY A 1 293 ? 11.395 -7.310 -11.950 1.00 93.56 293 GLY A N 1
ATOM 2207 C CA . GLY A 1 293 ? 10.816 -7.344 -10.612 1.00 93.56 293 GLY A CA 1
ATOM 2208 C C . GLY A 1 293 ? 10.787 -5.959 -9.961 1.00 93.56 293 GLY A C 1
ATOM 2209 O O . GLY A 1 293 ? 11.543 -5.051 -10.313 1.00 93.56 293 GLY A O 1
ATOM 2210 N N . ALA A 1 294 ? 9.884 -5.779 -9.004 1.00 93.88 294 ALA A N 1
ATOM 2211 C CA . ALA A 1 294 ? 9.794 -4.545 -8.241 1.00 93.88 294 ALA A CA 1
ATOM 2212 C C . ALA A 1 294 ? 9.238 -4.800 -6.847 1.00 93.88 294 ALA A C 1
ATOM 2214 O O . ALA A 1 294 ? 8.485 -5.747 -6.618 1.00 93.88 294 ALA A O 1
ATOM 2215 N N . SER A 1 295 ? 9.590 -3.913 -5.922 1.00 90.06 295 SER A N 1
ATOM 2216 C CA . SER A 1 295 ? 9.051 -3.927 -4.566 1.00 90.06 295 SER A CA 1
ATOM 2217 C C . SER A 1 295 ? 8.809 -2.508 -4.072 1.00 90.06 295 SER A C 1
ATOM 2219 O O . SER A 1 295 ? 9.556 -1.568 -4.379 1.00 90.06 295 SER A O 1
ATOM 2221 N N . MET A 1 296 ? 7.743 -2.347 -3.295 1.00 91.00 296 MET A N 1
ATOM 2222 C CA . MET A 1 296 ? 7.360 -1.060 -2.735 1.00 91.00 296 MET A CA 1
ATOM 2223 C C . MET A 1 296 ? 8.290 -0.687 -1.575 1.00 91.00 296 MET A C 1
ATOM 2225 O O . MET A 1 296 ? 8.472 -1.457 -0.639 1.00 91.00 296 MET A O 1
ATOM 2229 N N . VAL A 1 297 ? 8.857 0.515 -1.610 1.00 83.62 297 VAL A N 1
ATOM 2230 C CA . VAL A 1 297 ? 9.725 1.040 -0.543 1.00 83.62 297 VAL A CA 1
ATOM 2231 C C . VAL A 1 297 ? 8.930 1.861 0.455 1.00 83.62 297 VAL A C 1
ATOM 2233 O O . VAL A 1 297 ? 9.212 1.858 1.649 1.00 83.62 297 VAL A O 1
ATOM 2236 N N . SER A 1 298 ? 7.958 2.624 -0.034 1.00 82.81 298 SER A N 1
ATOM 2237 C CA . SER A 1 298 ? 7.243 3.567 0.805 1.00 82.81 298 SER A CA 1
ATOM 2238 C C . SER A 1 298 ? 5.837 3.810 0.271 1.00 82.81 298 SER A C 1
ATOM 2240 O O . SER A 1 298 ? 5.600 3.765 -0.939 1.00 82.81 298 SER A O 1
ATOM 2242 N N . LEU A 1 299 ? 4.897 4.043 1.187 1.00 89.62 299 LEU A N 1
ATOM 2243 C CA . LEU A 1 299 ? 3.494 4.274 0.860 1.00 89.62 299 LEU A CA 1
ATOM 2244 C C . LEU A 1 299 ? 2.898 5.322 1.797 1.00 89.62 299 LEU A C 1
ATOM 2246 O O . LEU A 1 299 ? 3.012 5.193 3.015 1.00 89.62 299 LEU A O 1
ATOM 2250 N N . VAL A 1 300 ? 2.227 6.324 1.236 1.00 88.94 300 VAL A N 1
ATOM 2251 C CA . VAL A 1 300 ? 1.376 7.268 1.972 1.00 88.94 300 VAL A CA 1
ATOM 2252 C C . VAL A 1 300 ? -0.034 7.154 1.431 1.00 88.94 300 VAL A C 1
ATOM 2254 O O . VAL A 1 300 ? -0.229 7.280 0.224 1.00 88.94 300 VAL A O 1
ATOM 2257 N N . ARG A 1 301 ? -1.036 7.002 2.296 1.00 93.19 301 ARG A N 1
ATOM 2258 C CA . ARG A 1 301 ? -2.424 7.283 1.922 1.00 93.19 301 ARG A CA 1
ATOM 2259 C C . ARG A 1 301 ? -2.720 8.760 2.139 1.00 93.19 301 ARG A C 1
ATOM 2261 O O . ARG A 1 301 ? -2.892 9.197 3.272 1.00 93.19 301 ARG A O 1
ATOM 2268 N N . MET A 1 302 ? -2.780 9.505 1.045 1.00 89.25 302 MET A N 1
ATOM 2269 C CA . MET A 1 302 ? -3.024 10.948 1.042 1.00 89.25 302 MET A CA 1
ATOM 2270 C C . MET A 1 302 ? -4.485 11.266 1.361 1.00 89.25 302 MET A C 1
ATOM 2272 O O . MET A 1 302 ? -4.770 12.248 2.039 1.00 89.25 302 MET A O 1
ATOM 2276 N N . THR A 1 303 ? -5.411 10.425 0.885 1.00 91.44 303 THR A N 1
ATOM 2277 C CA . THR A 1 303 ? -6.853 10.637 1.059 1.00 91.44 303 THR A CA 1
ATOM 2278 C C . THR A 1 303 ? -7.621 9.335 1.284 1.00 91.44 303 THR A C 1
ATOM 2280 O O . THR A 1 303 ? -7.202 8.249 0.868 1.00 91.44 303 THR A O 1
ATOM 2283 N N . GLN A 1 304 ? -8.786 9.453 1.923 1.00 92.81 304 GLN A N 1
ATOM 2284 C CA . GLN A 1 304 ? -9.814 8.417 1.977 1.00 92.81 304 GLN A CA 1
ATOM 2285 C C . GLN A 1 304 ? -11.207 9.056 1.856 1.00 92.81 304 GLN A C 1
ATOM 2287 O O . GLN A 1 304 ? -11.716 9.675 2.791 1.00 92.81 304 GLN A O 1
ATOM 2292 N N . GLY A 1 305 ? -11.840 8.889 0.698 1.00 88.38 305 GLY A N 1
ATOM 2293 C CA . GLY A 1 305 ? -13.033 9.638 0.318 1.00 88.38 305 GLY A CA 1
ATOM 2294 C C . GLY A 1 305 ? -12.725 11.143 0.266 1.00 88.38 305 GLY A C 1
ATOM 2295 O O . GLY A 1 305 ? -11.678 11.516 -0.261 1.00 88.38 305 GLY A O 1
ATOM 2296 N N . PRO A 1 306 ? -13.582 12.011 0.834 1.00 86.06 306 PRO A N 1
ATOM 2297 C CA . PRO A 1 306 ? -13.332 13.457 0.882 1.00 86.06 306 PRO A CA 1
ATOM 2298 C C . PRO A 1 306 ? -12.268 13.859 1.920 1.00 86.06 306 PRO A C 1
ATOM 2300 O O . PRO A 1 306 ? -11.886 15.025 2.006 1.00 86.06 306 PRO A O 1
ATOM 2303 N N . ILE A 1 307 ? -11.811 12.913 2.744 1.00 85.88 307 ILE A N 1
ATOM 2304 C CA . ILE A 1 307 ? -10.925 13.187 3.871 1.00 85.88 307 ILE A CA 1
ATOM 2305 C C . ILE A 1 307 ? -9.480 13.169 3.385 1.00 85.88 307 ILE A C 1
ATOM 2307 O O . ILE A 1 307 ? -9.017 12.174 2.824 1.00 85.88 307 ILE A O 1
ATOM 2311 N N . HIS A 1 308 ? -8.785 14.266 3.642 1.00 81.50 308 HIS A N 1
ATOM 2312 C CA . HIS A 1 308 ? -7.366 14.479 3.394 1.00 81.50 308 HIS A CA 1
ATOM 2313 C C . HIS A 1 308 ? -6.659 14.793 4.720 1.00 81.50 308 HIS A C 1
ATOM 2315 O O . HIS A 1 308 ? -7.313 14.927 5.759 1.00 81.50 308 HIS A O 1
ATOM 2321 N N . LEU A 1 309 ? -5.328 14.823 4.687 1.00 60.88 309 LEU A N 1
ATOM 2322 C CA . LEU A 1 309 ? -4.490 15.224 5.821 1.00 60.88 309 LEU A CA 1
ATOM 2323 C C . LEU A 1 309 ? -4.368 16.740 5.928 1.00 60.88 309 LEU A C 1
ATOM 2325 O O . LEU A 1 309 ? -4.400 17.393 4.862 1.00 60.88 309 LEU A O 1
#

Organism: NCBI:txid1286918

pLDDT: mean 77.28, std 19.43, range [26.34, 98.31]

Sequence (309 aa):
MLRAAAAEVTAQQATVRLTAAAASLNGIFAVNKPPGISCTGVLDYFKRNVGHGADHVPFSEHFARERHLRRTGKKIRRQKYSLTLRVGHGGTLDVEAAGVLLVGISKGCKLLGGYLAGGKTYLATARLGVATDSYDSEGKIVGIGATAGVTGEALQATIPRFVGQIEQMPPIYSALKFNGKRLYEYARGGEPVPPDIMPRLAYVGDIKLLHFENPATQQQLGQRVTLPAQYADYYAGGRYEWIEGAGEMRLGEVMTPFANCPSLPRFQMLVQCGGGVYIRSLVHDIGAILGCGASMVSLVRMTQGPIHL

Radius of gyration: 22.09 Å; chains: 1; bounding box: 56×42×79 Å

Secondary structure (DSSP, 8-state):
-HHHHHHHHHHHHHHHHHHHHHHH--EEEEEEEPTT--HHHHHHHHHHHSS--SPPPPHHHHHHHHHHHHHTT--------SS---EEESS---TT-EEEEEEEEGGGGGTTHHHHSS-EEEEEEEEESEEETTSBTTSPEEEE---TT--HHHHHHHGGGGSEEEEEPPPSSS--EETTEEHHHHHHHTPPPPTT---EEEEEEEEEEEEEEETTTTEEEE---PPPHHHHHHHSSTT-----SSS--PPPS---TTTS-TTS-EEEEEEEE-TT--HHHHHHHHHHHTTS-EEEEEEEEEEETTEE-

InterPro domains:
  IPR002501 Pseudouridine synthase II, N-terminal [PF01509] (85-218)
  IPR014780 tRNA pseudouridine synthase II, TruB [PTHR13767] (19-307)
  IPR020103 Pseudouridine synthase, catalytic domain superfamily [SSF55120] (25-308)

Foldseek 3Di:
DVVVVVVVVVQVVVLVVQQVQLVPDFAKDKDWFAAQAWPVLVVVLCLVQRSDPPDNDPPVNSSVVSNVCVVVVNDDPPDPRVDPWDKDWLDTDDRRATFIIIMGTDNNVVVSPVLLFFKWKKKFKKFAQWAFLQLAQQGDTPGGFDALPDAPVLLVVLFVVQAAKDWFQDRLCDQDDDPNDGSNCCVVVVHDRDPPRGTDIWHWHDKDWAWKAAQNNRDIDHDDDDDPPVCCCCPVQNVHDDDPDDDDDDDDPRDGPPVPCPRTMMTIMMIITTRPDDVSRVQQVSSVVVRRGMGIHYMYTQDGHVDGD